Protein AF-A0A7C6S4J2-F1 (afdb_monomer_lite)

Foldseek 3Di:
DDDDVVVVVVVVVVPPDDDDDDDDDDDDDDDDQDDPDPPVVLVVVLVVLVVVLDPPPLDQDADDLFDPDDADDDDFDDLVRLLVVLCVVCVCVLVVLLVVLVVVLVVLLVVLVVVLVVLVVVLVVVLVVLVVVLVVVLVVLCVVCVVVVNNVPPVSVVSNVVSVVVSVVVNVVSVVVSVVVSVVSVVVNVVSVVVSVVSNVVSVVVSVVSSVVSSVVSVVVSVVVVVVSVVRNVVVVVVGVVVNVVSVVVSVVVSVVVVVVVVVPDDDPVVSVVVSLVVSQVVSLVVLLVSLVSDDLVVSLVCLVVPVCNVVSHDPVSSVVSNVSSVPDPD

Sequence (331 aa):
MAIDFKKLLKDLAIKITTGTNDKPIYPPTDVQKTSIGDDMALKDKLDKIDQEYSISEIQDIKLPESVDLEKLEYKALSDSEIQELAKHSLADYYNLTSRAIDQDTQSQKKDLDDYKKQLYDALTQKEQNIEQSFDQAKKDVSSQALKRGLARSSIALAMEQEIDAQKARELAQSRNAYIEQAARIDYEIADLETKKQAAMNDLDISYAAKLAIQINDLKNERAEKIKEVQKYNNELAKYQAEYNIDRQKAEQDLTLGQYEILKNKTTGIAEIEKELEQQKQQKKFEYLLDYLSGIPKKEAIKAAESNPLIRQSLDTYYYRKLLNALEARTK

Secondary structure (DSSP, 8-state):
----HHHHHHHHHTTS-------------------TT-HHHHHHHHHHHHHHT-GGG-------S----PPP---PPPHHHHHHHHHHHHHHHHHHHHHHHHHHHHHHHHHHHHHHHHHHHHHHHHHHHHHHHHHHHHHHHHHHHHHTT-TTSHHHHHHHHHHHHHHHHHHHHHHHHHHHHHHHHHHHHHHHHHHHHHHHHHHHHHHHHHHHHHHHHHHHHHHHHHHHHHHHHHHHHHHHHHHHHHHHHHHHHHHHHHHHHHHTTSS-HHHHHHHHHHHHHHHHHHHHHHHHHTS-HHHHHHHHHH-HHHHHHS-HHHHHHHHHHHHT---

Radius of gyration: 62.77 Å; chains: 1; bounding box: 119×50×173 Å

Structure (mmCIF, N/CA/C/O backbone):
data_AF-A0A7C6S4J2-F1
#
_entry.id   AF-A0A7C6S4J2-F1
#
loop_
_atom_site.group_PDB
_atom_site.id
_atom_site.type_symbol
_atom_site.label_atom_id
_atom_site.label_alt_id
_atom_site.label_comp_id
_atom_site.label_asym_id
_atom_site.label_entity_id
_atom_site.label_seq_id
_atom_site.pdbx_PDB_ins_code
_atom_site.Cartn_x
_atom_site.Cartn_y
_atom_site.Cartn_z
_atom_site.occupancy
_atom_site.B_iso_or_equiv
_atom_site.auth_seq_id
_atom_site.auth_comp_id
_atom_site.auth_asym_id
_atom_site.auth_atom_id
_atom_site.pdbx_PDB_model_num
ATOM 1 N N . MET A 1 1 ? -0.472 7.006 -32.875 1.00 36.25 1 MET A N 1
ATOM 2 C CA . MET A 1 1 ? -0.747 7.871 -34.042 1.00 36.25 1 MET A CA 1
ATOM 3 C C . MET A 1 1 ? 0.399 7.635 -35.020 1.00 36.25 1 MET A C 1
ATOM 5 O O . MET A 1 1 ? 1.491 8.120 -34.771 1.00 36.25 1 MET A O 1
ATOM 9 N N . ALA A 1 2 ? 0.225 6.740 -35.996 1.00 32.78 2 ALA A N 1
ATOM 10 C CA . ALA A 1 2 ? 1.314 6.328 -36.885 1.00 32.78 2 ALA A CA 1
ATOM 11 C C . ALA A 1 2 ? 1.444 7.332 -38.037 1.00 32.78 2 ALA A C 1
ATOM 13 O O . ALA A 1 2 ? 0.472 7.579 -38.750 1.00 32.78 2 ALA A O 1
ATOM 14 N N . ILE A 1 3 ? 2.621 7.938 -38.180 1.00 33.56 3 ILE A N 1
ATOM 15 C CA . ILE A 1 3 ? 2.935 8.860 -39.273 1.00 33.56 3 ILE A CA 1
ATOM 16 C C . ILE A 1 3 ? 3.200 8.021 -40.527 1.00 33.56 3 ILE A C 1
ATOM 18 O O . ILE A 1 3 ? 4.087 7.169 -40.539 1.00 33.56 3 ILE A O 1
ATOM 22 N N . ASP A 1 4 ? 2.410 8.244 -41.577 1.00 36.88 4 ASP A N 1
ATOM 23 C CA . ASP A 1 4 ? 2.538 7.546 -42.857 1.00 36.88 4 ASP A CA 1
ATOM 24 C C . ASP A 1 4 ? 3.672 8.164 -43.698 1.00 36.88 4 ASP A C 1
ATOM 26 O O . ASP A 1 4 ? 3.487 9.127 -44.449 1.00 36.88 4 ASP A O 1
ATOM 30 N N . PHE A 1 5 ? 4.874 7.598 -43.550 1.00 36.62 5 PHE A N 1
ATOM 31 C CA . PHE A 1 5 ? 6.108 8.018 -44.227 1.00 36.62 5 PHE A CA 1
ATOM 32 C C . PHE A 1 5 ? 6.025 7.982 -45.761 1.00 36.62 5 PHE A C 1
ATOM 34 O O . PHE A 1 5 ? 6.754 8.711 -46.438 1.00 36.62 5 PHE A O 1
ATOM 41 N N . LYS A 1 6 ? 5.099 7.202 -46.339 1.00 39.72 6 LYS A N 1
ATOM 42 C CA . LYS A 1 6 ? 4.911 7.131 -47.797 1.00 39.72 6 LYS A CA 1
ATOM 43 C C . LYS A 1 6 ? 4.339 8.428 -48.371 1.00 39.72 6 LYS A C 1
ATOM 45 O O . LYS A 1 6 ? 4.591 8.747 -49.532 1.00 39.72 6 LYS A O 1
ATOM 50 N N . LYS A 1 7 ? 3.597 9.186 -47.557 1.00 43.16 7 LYS A N 1
ATOM 51 C CA . LYS A 1 7 ? 3.034 10.487 -47.934 1.00 43.16 7 LYS A CA 1
ATOM 52 C C . LYS A 1 7 ? 4.097 11.592 -47.915 1.00 43.16 7 LYS A C 1
ATOM 54 O O . LYS A 1 7 ? 4.115 12.420 -48.818 1.00 43.16 7 LYS A O 1
ATOM 59 N N . LEU A 1 8 ? 5.039 11.534 -46.968 1.00 42.47 8 LEU A N 1
ATOM 60 C CA . LEU A 1 8 ? 6.119 12.521 -46.825 1.00 42.47 8 LEU A CA 1
ATOM 61 C C . LEU A 1 8 ? 7.118 12.482 -47.997 1.00 42.47 8 LEU A C 1
ATOM 63 O O . LEU A 1 8 ? 7.569 13.518 -48.476 1.00 42.47 8 LEU A O 1
ATOM 67 N N . LEU A 1 9 ? 7.424 11.282 -48.503 1.00 39.38 9 LEU A N 1
ATOM 68 C CA . LEU A 1 9 ? 8.356 11.092 -49.623 1.00 39.38 9 LEU A CA 1
ATOM 69 C C . LEU A 1 9 ? 7.779 11.551 -50.972 1.00 39.38 9 LEU A C 1
ATOM 71 O O . LEU A 1 9 ? 8.525 11.952 -51.864 1.00 39.38 9 LEU A O 1
ATOM 75 N N . LYS A 1 10 ? 6.449 11.539 -51.120 1.00 41.88 10 LYS A N 1
ATOM 76 C CA . LYS A 1 10 ? 5.775 11.980 -52.348 1.00 41.88 10 LYS A CA 1
ATOM 77 C C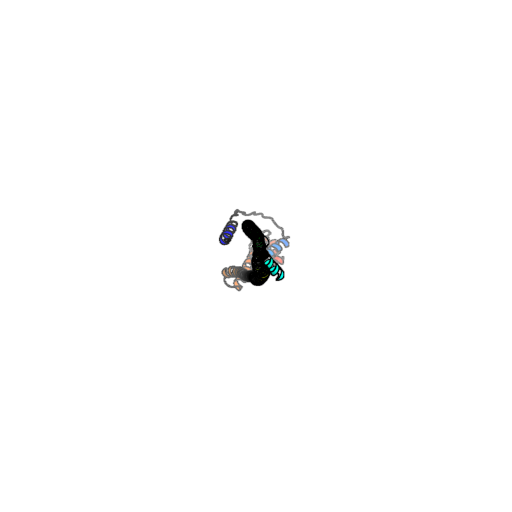 . LYS A 1 10 ? 5.754 13.507 -52.483 1.00 41.88 10 LYS A C 1
ATOM 79 O O . LYS A 1 10 ? 5.878 14.009 -53.596 1.00 41.88 10 LYS A O 1
ATOM 84 N N . ASP A 1 11 ? 5.687 14.227 -51.363 1.00 39.59 11 ASP A N 1
ATOM 85 C CA . ASP A 1 11 ? 5.697 15.697 -51.338 1.00 39.59 11 ASP A CA 1
ATOM 86 C C . ASP A 1 11 ? 7.103 16.294 -51.570 1.00 39.59 11 ASP A C 1
ATOM 88 O O . ASP A 1 11 ? 7.229 17.416 -52.062 1.00 39.59 11 ASP A O 1
ATOM 92 N N . LEU A 1 12 ? 8.170 15.533 -51.295 1.00 39.38 12 LEU A N 1
ATOM 93 C CA . LEU A 1 12 ? 9.561 15.921 -51.582 1.00 39.38 12 LEU A CA 1
ATOM 94 C C . LEU A 1 12 ? 9.946 15.733 -53.060 1.00 39.38 12 LEU A C 1
ATOM 96 O O . LEU A 1 12 ? 10.692 16.547 -53.605 1.00 39.38 12 LEU A O 1
ATOM 100 N N . ALA A 1 13 ? 9.392 14.725 -53.739 1.00 34.94 13 ALA A N 1
ATOM 101 C CA . ALA A 1 13 ? 9.692 14.443 -55.147 1.00 34.94 13 ALA A CA 1
ATOM 102 C C . ALA A 1 13 ? 9.097 15.472 -56.132 1.00 34.94 13 ALA A C 1
ATOM 104 O O . ALA A 1 13 ? 9.587 15.610 -57.250 1.00 34.94 13 ALA A O 1
ATOM 105 N N . ILE A 1 14 ? 8.071 16.230 -55.727 1.00 37.53 14 ILE A N 1
ATOM 106 C CA . ILE A 1 14 ? 7.399 17.219 -56.591 1.00 37.53 14 ILE A CA 1
ATOM 107 C C . ILE A 1 14 ? 8.187 18.546 -56.678 1.00 37.53 14 ILE A C 1
ATOM 109 O O . ILE A 1 14 ? 7.953 19.344 -57.581 1.00 37.53 14 ILE A O 1
ATOM 113 N N . LYS A 1 15 ? 9.171 18.790 -55.799 1.00 35.81 15 LYS A N 1
ATOM 114 C CA . LYS A 1 15 ? 9.885 20.081 -55.733 1.00 35.81 15 LYS A CA 1
ATOM 115 C C . LYS A 1 15 ? 11.122 20.231 -56.635 1.00 35.81 15 LYS A C 1
ATOM 117 O O . LYS A 1 15 ? 11.670 21.328 -56.666 1.00 35.81 15 LYS A O 1
ATOM 122 N N . ILE A 1 16 ? 11.567 19.202 -57.366 1.00 34.00 16 ILE A N 1
ATOM 123 C CA . ILE A 1 16 ? 12.866 19.242 -58.086 1.00 34.00 16 ILE A CA 1
ATOM 124 C C . ILE A 1 16 ? 12.734 19.397 -59.616 1.00 34.00 16 ILE A C 1
ATOM 126 O O . ILE A 1 16 ? 13.729 19.527 -60.320 1.00 34.00 16 ILE A O 1
ATOM 130 N N . THR A 1 17 ? 11.529 19.503 -60.176 1.00 37.59 17 THR A N 1
ATOM 131 C CA . THR A 1 17 ? 11.371 19.688 -61.629 1.00 37.59 17 THR A CA 1
ATOM 132 C C . THR A 1 17 ? 10.601 20.956 -61.965 1.00 37.59 17 THR A C 1
ATOM 134 O O . THR A 1 17 ? 9.380 20.917 -61.986 1.00 37.59 17 THR A O 1
ATOM 137 N N . THR A 1 18 ? 11.318 22.046 -62.262 1.00 31.53 18 THR A N 1
ATOM 138 C CA . THR A 1 18 ? 11.051 22.966 -63.392 1.00 31.53 18 THR A CA 1
ATOM 139 C C . THR A 1 18 ? 12.076 24.098 -63.391 1.00 31.53 18 THR A C 1
ATOM 141 O O . THR A 1 18 ? 12.130 24.883 -62.447 1.00 31.53 18 THR A O 1
ATOM 144 N N . GLY A 1 19 ? 12.856 24.210 -64.466 1.00 27.17 19 GLY A N 1
ATOM 145 C CA . GLY A 1 19 ? 13.808 25.304 -64.654 1.00 27.17 19 GLY A CA 1
ATOM 146 C C . GLY A 1 19 ? 14.614 25.195 -65.944 1.00 27.17 19 GLY A C 1
ATOM 147 O O . GLY A 1 19 ? 15.822 25.386 -65.932 1.00 27.17 19 GLY A O 1
ATOM 148 N N . THR A 1 20 ? 13.956 24.838 -67.047 1.00 35.12 20 THR A N 1
ATOM 149 C CA . THR A 1 20 ? 14.462 25.017 -68.413 1.00 35.12 20 THR A CA 1
ATOM 150 C C . THR A 1 20 ? 14.818 26.480 -68.663 1.00 35.12 20 THR A C 1
ATOM 152 O O . THR A 1 20 ? 13.985 27.342 -68.392 1.00 35.12 20 THR A O 1
ATOM 155 N N . ASN A 1 21 ? 15.971 26.751 -69.276 1.00 28.75 21 ASN A N 1
ATOM 156 C CA . ASN A 1 21 ? 16.079 27.832 -70.253 1.00 28.75 21 ASN A CA 1
ATOM 157 C C . ASN A 1 21 ? 17.141 27.510 -71.306 1.00 28.75 21 ASN A C 1
ATOM 159 O O . ASN A 1 21 ? 18.342 27.490 -71.050 1.00 28.75 21 ASN A O 1
ATOM 163 N N . ASP A 1 22 ? 16.608 27.247 -72.492 1.00 27.86 22 ASP A N 1
ATOM 164 C CA . ASP A 1 22 ? 17.251 27.258 -73.792 1.00 27.86 22 ASP A CA 1
ATOM 165 C C . ASP A 1 22 ? 17.851 28.630 -74.147 1.00 27.86 22 ASP A C 1
ATOM 167 O O . ASP A 1 22 ? 17.391 29.668 -73.663 1.00 27.86 22 ASP A O 1
ATOM 171 N N . LYS A 1 23 ? 18.713 28.574 -75.178 1.00 28.22 23 LYS A N 1
ATOM 172 C CA . LYS A 1 23 ? 18.921 29.533 -76.290 1.00 28.22 23 LYS A CA 1
ATOM 173 C C . LYS A 1 23 ? 20.216 30.380 -76.306 1.00 28.22 23 LYS A C 1
ATOM 175 O O . LYS A 1 23 ? 20.846 30.587 -75.279 1.00 28.22 23 LYS A O 1
ATOM 180 N N . PRO A 1 24 ? 20.687 30.774 -77.514 1.00 40.94 24 PRO A N 1
ATOM 181 C CA . PRO A 1 24 ? 21.825 30.140 -78.194 1.00 40.94 24 PRO A CA 1
ATOM 182 C C . PRO A 1 24 ? 22.940 31.150 -78.518 1.00 40.94 24 PRO A C 1
ATOM 184 O O . PRO A 1 24 ? 22.679 32.348 -78.576 1.00 40.94 24 PRO A O 1
ATOM 187 N N . ILE A 1 25 ? 24.162 30.701 -78.829 1.00 26.17 25 ILE A N 1
ATOM 188 C CA . ILE A 1 25 ? 25.198 31.612 -79.351 1.00 26.17 25 ILE A CA 1
ATOM 189 C C . ILE A 1 25 ? 25.981 30.940 -80.490 1.00 26.17 25 ILE A C 1
ATOM 191 O O . ILE A 1 25 ? 26.830 30.083 -80.268 1.00 26.17 25 ILE A O 1
ATOM 195 N N . TYR A 1 26 ? 25.661 31.349 -81.720 1.00 26.86 26 TYR A N 1
ATOM 196 C CA . TYR A 1 26 ? 26.550 31.298 -82.891 1.00 26.86 26 TYR A CA 1
ATOM 197 C C . TYR A 1 26 ? 27.470 32.546 -82.881 1.00 26.86 26 TYR A C 1
ATOM 199 O O . TYR A 1 26 ? 27.226 33.474 -82.110 1.00 26.86 26 TYR A O 1
ATOM 207 N N . PRO A 1 27 ? 28.557 32.564 -83.671 1.00 41.59 27 PRO A N 1
ATOM 208 C CA . PRO A 1 27 ? 29.913 32.855 -83.219 1.00 41.59 27 PRO A CA 1
ATOM 209 C C . PRO A 1 27 ? 30.323 34.315 -83.471 1.00 41.59 27 PRO A C 1
ATOM 211 O O . PRO A 1 27 ? 29.736 34.974 -84.329 1.00 41.59 27 PRO A O 1
ATOM 214 N N . PRO A 1 28 ? 31.419 34.801 -82.867 1.00 28.02 28 PRO A N 1
ATOM 215 C CA . PRO A 1 28 ? 32.197 35.870 -83.457 1.00 28.02 28 PRO A CA 1
ATOM 216 C C . PRO A 1 28 ? 33.407 35.273 -84.182 1.00 28.02 28 PRO A C 1
ATOM 218 O O . PRO A 1 28 ? 34.377 34.819 -83.579 1.00 28.02 28 PRO A O 1
ATOM 221 N N . THR A 1 29 ? 33.334 35.287 -85.511 1.00 38.00 29 THR A N 1
ATOM 222 C CA . THR A 1 29 ? 34.498 35.563 -86.354 1.00 38.00 29 THR A CA 1
ATOM 223 C C . THR A 1 29 ? 35.121 36.874 -85.897 1.00 38.00 29 THR A C 1
ATOM 225 O O . THR A 1 29 ? 34.475 37.906 -86.040 1.00 38.00 29 THR A O 1
ATOM 228 N N . ASP A 1 30 ? 36.365 36.838 -85.430 1.00 26.55 30 ASP A N 1
ATOM 229 C CA . ASP A 1 30 ? 37.246 37.998 -85.493 1.00 26.55 30 ASP A CA 1
ATOM 230 C C . ASP A 1 30 ? 38.663 37.552 -85.845 1.00 26.55 30 ASP A C 1
ATOM 232 O O . ASP A 1 30 ? 39.378 36.892 -85.093 1.00 26.55 30 ASP A O 1
ATOM 236 N N . VAL A 1 31 ? 39.024 37.912 -87.071 1.00 35.59 31 VAL A N 1
ATOM 237 C CA . VAL A 1 31 ? 40.351 37.808 -87.654 1.00 35.59 31 VAL A CA 1
ATOM 238 C C . VAL A 1 31 ? 41.213 38.880 -86.994 1.00 35.59 31 VAL A C 1
ATOM 240 O O . VAL A 1 31 ? 41.032 40.068 -87.259 1.00 35.59 31 VAL A O 1
ATOM 243 N N . GLN A 1 32 ? 42.179 38.476 -86.170 1.00 28.95 32 GLN A N 1
ATOM 244 C CA . GLN A 1 32 ? 43.257 39.359 -85.730 1.00 28.95 32 GLN A CA 1
ATOM 245 C C . GLN A 1 32 ? 44.604 38.792 -86.175 1.00 28.95 32 GLN A C 1
ATOM 247 O O . GLN A 1 32 ? 45.003 37.691 -85.813 1.00 28.95 32 GLN A O 1
ATOM 252 N N . LYS A 1 33 ? 45.275 39.580 -87.020 1.00 34.72 33 LYS A N 1
ATOM 253 C CA . LYS A 1 33 ? 46.646 39.382 -87.490 1.00 34.72 33 LYS A CA 1
ATOM 254 C C . LYS A 1 33 ? 47.595 39.358 -86.290 1.00 34.72 33 LYS A C 1
ATOM 256 O O . LYS A 1 33 ? 47.772 40.397 -85.659 1.00 34.72 33 LYS A O 1
ATOM 261 N N . THR A 1 34 ? 48.262 38.239 -86.039 1.00 30.98 34 THR A N 1
ATOM 262 C CA . THR A 1 34 ? 49.409 38.181 -85.126 1.00 30.98 34 THR A CA 1
ATOM 263 C C . THR A 1 34 ? 50.691 37.967 -85.920 1.00 30.98 34 THR A C 1
ATOM 265 O O . THR A 1 34 ? 50.834 37.034 -86.709 1.00 30.98 34 THR A O 1
ATOM 268 N N . SER A 1 35 ? 51.613 38.915 -85.754 1.00 36.25 35 SER A N 1
ATOM 269 C CA . SER A 1 35 ? 52.989 38.809 -86.219 1.00 36.25 35 SER A CA 1
ATOM 270 C C . SER A 1 35 ? 53.702 37.670 -85.497 1.00 36.25 35 SER A C 1
ATOM 272 O O . SER A 1 35 ? 53.409 37.391 -84.338 1.00 36.25 35 SER A O 1
ATOM 274 N N . ILE A 1 36 ? 54.685 37.074 -86.167 1.00 43.56 36 ILE A N 1
ATOM 275 C CA . ILE A 1 36 ? 55.636 36.097 -85.622 1.00 43.56 36 ILE A CA 1
ATOM 276 C C . ILE A 1 36 ? 56.233 36.664 -84.316 1.00 43.56 36 ILE A C 1
ATOM 278 O O . ILE A 1 36 ? 57.065 37.569 -84.374 1.00 43.56 36 ILE A O 1
ATOM 282 N N . GLY A 1 37 ? 55.764 36.199 -83.151 1.00 47.22 37 GLY A N 1
ATOM 283 C CA . GLY A 1 37 ? 56.190 36.738 -81.851 1.00 47.22 37 GLY A CA 1
ATOM 284 C C . GLY A 1 37 ? 55.518 36.168 -80.593 1.00 47.22 37 GLY A C 1
ATOM 285 O O . GLY A 1 37 ? 56.165 36.150 -79.552 1.00 47.22 37 GLY A O 1
ATOM 286 N N . ASP A 1 38 ? 54.290 35.640 -80.657 1.00 55.97 38 ASP A N 1
ATOM 287 C CA . ASP A 1 38 ? 53.611 35.089 -79.466 1.00 55.97 38 ASP A CA 1
ATOM 288 C C . ASP A 1 38 ? 53.790 33.566 -79.333 1.00 55.97 38 ASP A C 1
ATOM 290 O O . ASP A 1 38 ? 52.830 32.790 -79.356 1.00 55.97 38 ASP A O 1
ATOM 294 N N . ASP A 1 39 ? 55.039 33.124 -79.137 1.00 59.81 39 ASP A N 1
ATOM 295 C CA . ASP A 1 39 ? 55.359 31.717 -78.829 1.00 59.81 39 ASP A CA 1
ATOM 296 C C . ASP A 1 39 ? 54.601 31.214 -77.581 1.00 59.81 39 ASP A C 1
ATOM 298 O O . ASP A 1 39 ? 54.307 30.025 -77.473 1.00 59.81 39 ASP A O 1
ATOM 302 N N . MET A 1 40 ? 54.226 32.116 -76.664 1.00 61.19 40 MET A N 1
ATOM 303 C CA . MET A 1 40 ? 53.454 31.803 -75.455 1.00 61.19 40 MET A CA 1
ATOM 304 C C . MET A 1 40 ? 51.985 31.467 -75.764 1.00 61.19 40 MET A C 1
ATOM 306 O O . MET A 1 40 ? 51.480 30.465 -75.272 1.00 61.19 40 MET A O 1
ATOM 310 N N . ALA A 1 41 ? 51.316 32.220 -76.645 1.00 67.31 41 ALA A N 1
ATOM 311 C CA . ALA A 1 41 ? 49.933 31.926 -77.040 1.00 67.31 41 ALA A CA 1
ATOM 312 C C . ALA A 1 41 ? 49.839 30.666 -77.918 1.00 67.31 41 ALA A C 1
ATOM 314 O O . ALA A 1 41 ? 48.884 29.891 -77.816 1.00 67.31 41 ALA A O 1
ATOM 315 N N . LEU A 1 42 ? 50.853 30.442 -78.764 1.00 72.38 42 LEU A N 1
ATOM 316 C CA . LEU A 1 42 ? 51.019 29.207 -79.528 1.00 72.38 42 LEU A CA 1
ATOM 317 C C . LEU A 1 42 ? 51.202 28.004 -78.591 1.00 72.38 42 LEU A C 1
ATOM 319 O O . LEU A 1 42 ? 50.501 27.004 -78.749 1.00 72.38 42 LEU A O 1
ATOM 323 N N . LYS A 1 43 ? 52.086 28.123 -77.593 1.00 76.69 43 LYS A N 1
ATOM 324 C CA . LYS A 1 43 ? 52.315 27.098 -76.570 1.00 76.69 43 LYS A CA 1
ATOM 325 C C . LYS A 1 43 ? 51.049 26.795 -75.768 1.00 76.69 43 LYS A C 1
ATOM 327 O O . LYS A 1 43 ? 50.642 25.644 -75.734 1.00 76.69 43 LYS A O 1
ATOM 332 N N . ASP A 1 44 ? 50.374 27.808 -75.226 1.00 77.00 44 ASP A N 1
ATOM 333 C CA . ASP A 1 44 ? 49.158 27.632 -74.419 1.00 77.00 44 ASP A CA 1
ATOM 334 C C . ASP A 1 44 ? 48.037 26.923 -75.191 1.00 77.00 44 ASP A C 1
ATOM 336 O O . ASP A 1 44 ? 47.264 26.146 -74.629 1.00 77.00 44 ASP A O 1
ATOM 340 N N . LYS A 1 45 ? 47.916 27.190 -76.496 1.00 74.75 45 LYS A N 1
ATOM 341 C CA . LYS A 1 45 ? 46.934 26.520 -77.356 1.00 74.75 45 LYS A CA 1
ATOM 342 C C . LYS A 1 45 ? 47.318 25.075 -77.655 1.00 74.75 45 LYS A C 1
ATOM 344 O O . LYS A 1 45 ? 46.433 24.225 -77.652 1.00 74.75 45 LYS A O 1
ATOM 349 N N . LEU A 1 46 ? 48.600 24.788 -77.873 1.00 75.62 46 LEU A N 1
ATOM 350 C CA . LEU A 1 46 ? 49.080 23.416 -78.051 1.00 75.62 46 LEU A CA 1
ATOM 351 C C . LEU A 1 46 ? 48.963 22.601 -76.756 1.00 75.62 46 LEU A C 1
ATOM 353 O O . LEU A 1 46 ? 48.513 21.462 -76.822 1.00 75.62 46 LEU A O 1
ATOM 357 N N . ASP A 1 47 ? 49.257 23.201 -75.600 1.00 76.12 47 ASP A N 1
ATOM 358 C CA . ASP A 1 47 ? 49.131 22.570 -74.281 1.00 76.12 47 ASP A CA 1
ATOM 359 C C . ASP A 1 47 ? 47.654 22.293 -73.932 1.00 76.12 47 ASP A C 1
ATOM 361 O O . ASP A 1 47 ? 47.329 21.244 -73.379 1.00 76.12 47 ASP A O 1
ATOM 365 N N . LYS A 1 48 ? 46.722 23.178 -74.322 1.00 72.88 48 LYS A N 1
ATOM 366 C CA . LYS A 1 48 ? 45.273 22.914 -74.215 1.00 72.88 48 LYS A CA 1
ATOM 367 C C . LYS A 1 48 ? 44.822 21.751 -75.095 1.00 72.88 48 LYS A C 1
ATOM 369 O O . LYS A 1 48 ? 44.032 20.933 -74.637 1.00 72.88 48 LYS A O 1
ATOM 374 N N . ILE A 1 49 ? 45.338 21.656 -76.324 1.00 63.56 49 ILE A N 1
ATOM 375 C CA . ILE A 1 49 ? 45.083 20.503 -77.203 1.00 63.56 49 ILE A CA 1
ATOM 376 C C . ILE A 1 49 ? 45.694 19.228 -76.593 1.00 63.56 49 ILE A C 1
ATOM 378 O O . ILE A 1 49 ? 45.119 18.156 -76.723 1.00 63.56 49 ILE A O 1
ATOM 382 N N . ASP A 1 50 ? 46.825 19.313 -75.891 1.00 68.62 50 ASP A N 1
ATOM 383 C CA . ASP A 1 50 ? 47.384 18.158 -75.176 1.00 68.62 50 ASP A CA 1
ATOM 384 C C . ASP A 1 50 ? 46.524 17.723 -73.978 1.00 68.62 50 ASP A C 1
ATOM 386 O O . ASP A 1 50 ? 46.377 16.525 -73.741 1.00 68.62 50 ASP A O 1
ATOM 390 N N . GLN A 1 51 ? 45.922 18.667 -73.250 1.00 65.06 51 GLN A N 1
ATOM 391 C CA . GLN A 1 51 ? 45.036 18.376 -72.117 1.00 65.06 51 GLN A CA 1
ATOM 392 C C . GLN A 1 51 ? 43.683 17.798 -72.545 1.00 65.06 51 GLN A C 1
ATOM 394 O O . GLN A 1 51 ? 43.238 16.816 -71.960 1.00 65.06 51 GLN A O 1
ATOM 399 N N . GLU A 1 52 ? 43.055 18.369 -73.575 1.00 58.06 52 GLU A N 1
ATOM 400 C CA . GLU A 1 52 ? 41.731 17.956 -74.073 1.00 58.06 52 GLU A CA 1
ATOM 401 C C . GLU A 1 52 ? 41.711 16.500 -74.572 1.00 58.06 52 GLU A C 1
ATOM 403 O O . GLU A 1 52 ? 40.684 15.832 -74.517 1.00 58.06 52 GLU A O 1
ATOM 408 N N . TYR A 1 53 ? 42.858 15.988 -75.023 1.00 56.84 53 TYR A N 1
ATOM 409 C CA . TYR A 1 53 ? 43.001 14.626 -75.544 1.00 56.84 53 TYR A CA 1
ATOM 410 C C . TYR A 1 53 ? 43.790 13.708 -74.585 1.00 56.84 53 TYR A C 1
ATOM 412 O O . TYR A 1 53 ? 44.268 12.648 -74.994 1.00 56.84 53 TYR A O 1
ATOM 420 N N . SER A 1 54 ? 43.932 14.097 -73.309 1.00 56.75 54 SER A N 1
ATOM 421 C CA . SER A 1 54 ? 44.560 13.293 -72.251 1.00 56.75 54 SER A CA 1
ATOM 422 C C . SER A 1 54 ? 43.535 12.400 -71.534 1.00 56.75 54 SER A C 1
ATOM 424 O O . SER A 1 54 ? 42.454 12.846 -71.167 1.00 56.75 54 SER A O 1
ATOM 426 N N . ILE A 1 55 ? 43.897 11.144 -71.241 1.00 52.09 55 ILE A N 1
ATOM 427 C CA . ILE A 1 55 ? 43.060 10.125 -70.554 1.00 52.09 55 ILE A CA 1
ATOM 428 C C . ILE A 1 55 ? 42.736 10.500 -69.079 1.00 52.09 55 ILE A C 1
ATOM 430 O O . ILE A 1 55 ? 42.035 9.788 -68.366 1.00 52.09 55 ILE A O 1
ATOM 434 N N . SER A 1 56 ? 43.217 11.644 -68.595 1.00 48.62 56 SER A N 1
ATOM 435 C CA . SER A 1 56 ? 43.181 12.069 -67.191 1.00 48.62 56 SER A CA 1
ATOM 436 C C . SER A 1 56 ? 41.838 12.609 -66.658 1.00 48.62 56 SER A C 1
ATOM 438 O O . SER A 1 56 ? 41.807 13.055 -65.516 1.00 48.62 56 SER A O 1
ATOM 440 N N . GLU A 1 57 ? 40.734 12.582 -67.414 1.00 47.59 57 GLU A N 1
ATOM 441 C CA . GLU A 1 57 ? 39.422 13.119 -66.976 1.00 47.59 57 GLU A CA 1
ATOM 442 C C . GLU A 1 57 ? 38.449 12.083 -66.368 1.00 47.59 57 GLU A C 1
ATOM 444 O O . GLU A 1 57 ? 37.241 12.310 -66.315 1.00 47.59 57 GLU A O 1
ATOM 449 N N . ILE A 1 58 ? 38.937 10.952 -65.856 1.00 50.50 58 ILE A N 1
ATOM 450 C CA . ILE A 1 58 ? 38.114 10.080 -64.999 1.00 50.50 58 ILE A CA 1
ATOM 451 C C . ILE A 1 58 ? 38.127 10.673 -63.586 1.00 50.50 58 ILE A C 1
ATOM 453 O O . ILE A 1 58 ? 39.146 10.627 -62.899 1.00 50.50 58 ILE A O 1
ATOM 457 N N . GLN A 1 59 ? 37.012 11.274 -63.166 1.00 52.91 59 GLN A N 1
ATOM 458 C CA . GLN A 1 59 ? 36.851 11.806 -61.810 1.00 52.91 59 GLN A CA 1
ATOM 459 C C . GLN A 1 59 ? 36.147 10.780 -60.921 1.00 52.91 59 GLN A C 1
ATOM 461 O O . GLN A 1 59 ? 35.037 10.353 -61.237 1.00 52.91 59 GLN A O 1
ATOM 466 N N . ASP A 1 60 ? 36.756 10.449 -59.779 1.00 52.19 60 ASP A N 1
ATOM 467 C CA . ASP A 1 60 ? 36.104 9.670 -58.723 1.00 52.19 60 ASP A CA 1
ATOM 468 C C . ASP A 1 60 ? 34.839 10.404 -58.246 1.00 52.19 60 ASP A C 1
ATOM 470 O O . ASP A 1 60 ? 34.915 11.454 -57.596 1.00 52.19 60 ASP A O 1
ATOM 474 N N . ILE A 1 61 ? 33.661 9.862 -58.563 1.00 56.34 61 ILE A N 1
ATOM 475 C CA . ILE A 1 61 ? 32.390 10.395 -58.065 1.00 56.34 61 ILE A CA 1
ATOM 476 C C . ILE A 1 61 ? 32.246 9.992 -56.597 1.00 56.34 61 ILE A C 1
ATOM 478 O O . ILE A 1 61 ? 32.280 8.809 -56.273 1.00 56.34 61 ILE A O 1
ATOM 482 N N . LYS A 1 62 ? 32.047 10.977 -55.712 1.00 62.84 62 LYS A N 1
ATOM 483 C CA . LYS A 1 62 ? 31.758 10.764 -54.286 1.00 62.84 62 LYS A CA 1
ATOM 484 C C . LYS A 1 62 ? 30.318 11.156 -53.975 1.00 62.84 62 LYS A C 1
ATOM 486 O O . LYS A 1 62 ? 29.912 12.290 -54.231 1.00 62.84 62 LYS A O 1
ATOM 491 N N . LEU A 1 63 ? 29.555 10.222 -53.425 1.00 67.12 63 LEU A N 1
ATOM 492 C CA . LEU A 1 63 ? 28.184 10.423 -52.964 1.00 67.12 63 LEU A CA 1
ATOM 493 C C . LEU A 1 63 ? 28.180 10.911 -51.495 1.00 67.12 63 LEU A C 1
ATOM 495 O O . LEU A 1 63 ? 29.190 10.783 -50.800 1.00 67.12 63 LEU A O 1
ATOM 499 N N . PRO A 1 64 ? 27.068 11.485 -50.989 1.00 68.06 64 PRO A N 1
ATOM 500 C CA . PRO A 1 64 ? 27.003 12.049 -49.638 1.00 68.06 64 PRO A CA 1
ATOM 501 C C . PRO A 1 64 ? 27.372 11.038 -48.549 1.00 68.06 64 PRO A C 1
ATOM 503 O O . PRO A 1 64 ? 26.852 9.917 -48.527 1.00 68.06 64 PRO A O 1
ATOM 506 N N . GLU A 1 65 ? 28.244 11.453 -47.625 1.00 62.97 65 GLU A N 1
ATOM 507 C CA . GLU A 1 65 ? 28.876 10.541 -46.670 1.00 62.97 65 GLU A CA 1
ATOM 508 C C . GLU A 1 65 ? 27.935 9.969 -45.597 1.00 62.97 65 GLU A C 1
ATOM 510 O O . GLU A 1 65 ? 28.223 8.896 -45.065 1.00 62.97 65 GLU A O 1
ATOM 515 N N . SER A 1 66 ? 26.810 10.625 -45.292 1.00 58.22 66 SER A N 1
ATOM 516 C CA . SER A 1 66 ? 25.893 10.183 -44.237 1.00 58.22 66 SER A CA 1
ATOM 517 C C . SER A 1 66 ? 24.422 10.469 -44.532 1.00 58.22 66 SER A C 1
ATOM 519 O O . SER A 1 66 ? 24.063 11.404 -45.247 1.00 58.22 66 SER A O 1
ATOM 521 N N . VAL A 1 67 ? 23.565 9.649 -43.918 1.00 63.81 67 VAL A N 1
ATOM 522 C CA . VAL A 1 67 ? 22.158 9.968 -43.665 1.00 63.81 67 VAL A CA 1
ATOM 523 C C . VAL A 1 67 ? 22.072 10.428 -42.209 1.00 63.81 67 VAL A C 1
ATOM 525 O O . VAL A 1 67 ? 22.392 9.649 -41.307 1.00 63.81 67 VAL A O 1
ATOM 528 N N . ASP A 1 68 ? 21.675 11.680 -41.979 1.00 62.00 68 ASP A N 1
ATOM 529 C CA . ASP A 1 68 ? 21.559 12.264 -40.636 1.00 62.00 68 ASP A CA 1
ATOM 530 C C . ASP A 1 68 ? 20.351 11.673 -39.900 1.00 62.00 68 ASP A C 1
ATOM 532 O O . ASP A 1 68 ? 19.227 12.170 -39.968 1.00 62.00 68 ASP A O 1
ATOM 536 N N . LEU A 1 69 ? 20.584 10.550 -39.226 1.00 73.38 69 LEU A N 1
ATOM 537 C CA . LEU A 1 69 ? 19.604 9.862 -38.397 1.00 73.38 69 LEU A CA 1
ATOM 538 C C . LEU A 1 69 ? 20.116 9.809 -36.958 1.00 73.38 69 LEU A C 1
ATOM 540 O O . LEU A 1 69 ? 21.206 9.297 -36.689 1.00 73.38 69 LEU A O 1
ATOM 544 N N . GLU A 1 70 ? 19.318 10.339 -36.035 1.00 81.19 70 GLU A N 1
ATOM 545 C CA . GLU A 1 70 ? 19.675 10.441 -34.622 1.00 81.19 70 GLU A CA 1
ATOM 546 C C . GLU A 1 70 ? 19.388 9.144 -33.855 1.00 81.19 70 GLU A C 1
ATOM 548 O O . GLU A 1 70 ? 18.389 8.448 -34.078 1.00 81.19 70 GLU A O 1
ATOM 553 N N . LYS A 1 71 ? 20.283 8.835 -32.912 1.00 84.06 71 LYS A N 1
ATOM 554 C CA . LYS A 1 71 ? 20.109 7.740 -31.953 1.00 84.06 71 LYS A CA 1
ATOM 555 C C . LYS A 1 71 ? 19.078 8.131 -30.900 1.00 84.06 71 LYS A C 1
ATOM 557 O O . LYS A 1 71 ? 19.033 9.278 -30.467 1.00 84.06 71 LYS A O 1
ATOM 562 N N . LEU A 1 72 ? 18.300 7.157 -30.434 1.00 85.19 72 LEU A N 1
ATOM 563 C CA . LEU A 1 72 ? 17.434 7.360 -29.276 1.00 85.19 72 LEU A CA 1
ATOM 564 C C . LEU A 1 72 ? 18.267 7.322 -27.992 1.00 85.19 72 LEU A C 1
ATOM 566 O O . LEU A 1 72 ? 19.044 6.387 -27.772 1.00 85.19 72 LEU A O 1
ATOM 570 N N . GLU A 1 73 ? 18.047 8.309 -27.126 1.00 84.50 73 GLU A N 1
ATOM 571 C CA . GLU A 1 73 ? 18.577 8.348 -25.765 1.00 84.50 73 GLU A CA 1
ATOM 572 C C . GLU A 1 73 ? 17.453 8.129 -24.750 1.00 84.50 73 GLU A C 1
ATOM 574 O O . GLU A 1 73 ? 16.397 8.759 -24.808 1.00 84.50 73 GLU A O 1
ATOM 579 N N . TYR A 1 74 ? 17.686 7.237 -23.786 1.00 85.81 74 TYR A N 1
ATOM 580 C CA . TYR A 1 74 ? 16.754 6.981 -22.693 1.00 85.81 74 TYR A CA 1
ATOM 581 C C . TYR A 1 74 ? 17.470 7.050 -21.350 1.00 85.81 74 TYR A C 1
ATOM 583 O O . TYR A 1 74 ? 18.376 6.266 -21.062 1.00 85.81 74 TYR A O 1
ATOM 591 N N . LYS A 1 75 ? 17.026 7.983 -20.501 1.00 90.31 75 LYS A N 1
ATOM 592 C CA . LYS A 1 75 ? 17.491 8.108 -19.121 1.00 90.31 75 LYS A CA 1
ATOM 593 C C . LYS A 1 75 ? 16.703 7.148 -18.234 1.00 90.31 75 LYS A C 1
ATOM 595 O O . LYS A 1 75 ? 15.607 7.461 -17.774 1.00 90.31 75 LYS A O 1
ATOM 600 N N . ALA A 1 76 ? 17.268 5.966 -18.021 1.00 88.31 76 ALA A N 1
ATOM 601 C CA . ALA A 1 76 ? 16.677 4.951 -17.163 1.00 88.31 76 ALA A CA 1
ATOM 602 C C . ALA A 1 76 ? 16.589 5.434 -15.705 1.00 88.31 76 ALA A C 1
ATOM 604 O O . ALA A 1 76 ? 17.558 5.969 -15.165 1.00 88.31 76 ALA A O 1
ATOM 605 N N . LEU A 1 77 ? 15.437 5.206 -15.069 1.00 91.44 77 LEU A N 1
ATOM 606 C CA . LEU A 1 77 ? 15.256 5.460 -13.638 1.00 91.44 77 LEU A CA 1
ATOM 607 C C . LEU A 1 77 ? 16.198 4.571 -12.822 1.00 91.44 77 LEU A C 1
ATOM 609 O O . LEU A 1 77 ? 16.364 3.385 -13.126 1.00 91.44 77 LEU A O 1
ATOM 613 N N . SER A 1 78 ? 16.778 5.119 -11.762 1.00 94.69 78 SER A N 1
ATOM 614 C CA . SER A 1 78 ? 17.532 4.355 -10.769 1.00 94.69 78 SER A CA 1
ATOM 615 C C . SER A 1 78 ? 16.611 3.480 -9.912 1.00 94.69 78 SER A C 1
ATOM 617 O O . SER A 1 78 ? 15.400 3.689 -9.837 1.00 94.69 78 SER A O 1
ATOM 619 N N . ASP A 1 79 ? 17.184 2.487 -9.231 1.00 93.44 79 ASP A N 1
ATOM 620 C CA . ASP A 1 79 ? 16.421 1.614 -8.328 1.00 93.44 79 ASP A CA 1
ATOM 621 C C . ASP A 1 79 ? 15.777 2.388 -7.164 1.00 93.44 79 ASP A C 1
ATOM 623 O O . ASP A 1 79 ? 14.675 2.043 -6.747 1.00 93.44 79 ASP A O 1
ATOM 627 N N . SER A 1 80 ? 16.426 3.456 -6.690 1.00 95.19 80 SER A N 1
ATOM 628 C CA . SER A 1 80 ? 15.881 4.342 -5.653 1.00 95.19 80 SER A CA 1
ATOM 629 C C . SER A 1 80 ? 14.670 5.130 -6.162 1.00 95.19 80 SER A C 1
ATOM 631 O O . SER A 1 80 ? 13.623 5.150 -5.521 1.00 95.19 80 SER A O 1
ATOM 633 N N . GLU A 1 81 ? 14.762 5.711 -7.362 1.00 95.31 81 GLU A N 1
ATOM 634 C CA . GLU A 1 81 ? 13.645 6.448 -7.971 1.00 95.31 81 GLU A CA 1
ATOM 635 C C . GLU A 1 81 ? 12.440 5.536 -8.243 1.00 95.31 81 GLU A C 1
ATOM 637 O O . GLU A 1 81 ? 11.301 5.947 -8.035 1.00 95.31 81 GLU A O 1
ATOM 642 N N . ILE A 1 82 ? 12.676 4.280 -8.645 1.00 96.38 82 ILE A N 1
ATOM 643 C CA . ILE A 1 82 ? 11.610 3.277 -8.796 1.00 96.38 82 ILE A CA 1
ATOM 644 C C . ILE A 1 82 ? 10.934 2.979 -7.454 1.00 96.38 82 ILE A C 1
ATOM 646 O O . ILE A 1 82 ? 9.708 2.895 -7.396 1.00 96.38 82 ILE A O 1
ATOM 650 N N . GLN A 1 83 ? 11.711 2.816 -6.379 1.00 95.31 83 GLN A N 1
ATOM 651 C CA . GLN A 1 83 ? 11.155 2.567 -5.048 1.00 95.31 83 GLN A CA 1
ATOM 652 C C . GLN A 1 83 ? 10.283 3.728 -4.574 1.00 95.31 83 GLN A C 1
ATOM 654 O O . GLN A 1 83 ? 9.178 3.495 -4.086 1.00 95.31 83 GLN A O 1
ATOM 659 N N . GLU A 1 84 ? 10.747 4.965 -4.738 1.00 96.81 84 GLU A N 1
ATOM 660 C CA . GLU A 1 84 ? 9.984 6.146 -4.333 1.00 96.81 84 GLU A CA 1
ATOM 661 C C . GLU A 1 84 ? 8.718 6.328 -5.172 1.00 96.81 84 GLU A C 1
ATOM 663 O O . GLU A 1 84 ? 7.649 6.583 -4.618 1.00 96.81 84 GLU A O 1
ATOM 668 N N . LEU A 1 85 ? 8.790 6.102 -6.486 1.00 95.31 85 LEU A N 1
ATOM 669 C CA . LEU A 1 85 ? 7.616 6.165 -7.355 1.00 95.31 85 LEU A CA 1
ATOM 670 C C . LEU A 1 85 ? 6.579 5.095 -6.981 1.00 95.31 85 LEU A C 1
ATOM 672 O O . LEU A 1 85 ? 5.384 5.390 -6.911 1.00 95.31 85 LEU A O 1
ATOM 676 N N . ALA A 1 86 ? 7.027 3.876 -6.666 1.00 97.06 86 ALA A N 1
ATOM 677 C CA . ALA A 1 86 ? 6.150 2.805 -6.207 1.00 97.06 86 ALA A CA 1
ATOM 678 C C . ALA A 1 86 ? 5.484 3.145 -4.860 1.00 97.06 86 ALA A C 1
ATOM 680 O O . ALA A 1 86 ? 4.263 3.033 -4.741 1.00 97.06 86 ALA A O 1
ATOM 681 N N . LYS A 1 87 ? 6.249 3.634 -3.872 1.00 96.94 87 LYS A N 1
ATOM 682 C CA . LYS A 1 87 ? 5.699 4.092 -2.581 1.00 96.94 87 LYS A CA 1
ATOM 683 C C . LYS A 1 87 ? 4.685 5.213 -2.771 1.00 96.94 87 LYS A C 1
ATOM 685 O O . LYS A 1 87 ? 3.603 5.157 -2.196 1.00 96.94 87 LYS A O 1
ATOM 690 N N . HIS A 1 88 ? 5.012 6.205 -3.598 1.00 97.19 88 HIS A N 1
ATOM 691 C CA . HIS A 1 88 ? 4.126 7.330 -3.872 1.00 97.19 88 HIS A CA 1
ATOM 692 C C . HIS A 1 88 ? 2.801 6.861 -4.483 1.00 97.19 88 HIS A C 1
ATOM 694 O O . HIS A 1 88 ? 1.739 7.269 -4.022 1.00 97.19 88 HIS A O 1
ATOM 700 N N . SER A 1 89 ? 2.849 5.933 -5.445 1.00 95.44 89 SER A N 1
ATOM 701 C CA . SER A 1 89 ? 1.643 5.384 -6.081 1.00 95.44 89 SER A CA 1
ATOM 702 C C . SER A 1 89 ? 0.724 4.612 -5.123 1.00 95.44 89 SER A C 1
ATOM 704 O O . SER A 1 89 ? -0.480 4.532 -5.356 1.00 95.44 89 SER A O 1
ATOM 706 N N . LEU A 1 90 ? 1.273 4.061 -4.035 1.00 97.19 90 LEU A N 1
ATOM 707 C CA . LEU A 1 90 ? 0.532 3.281 -3.039 1.00 97.19 90 LEU A CA 1
ATOM 708 C C . LEU A 1 90 ? 0.233 4.061 -1.750 1.00 97.19 90 LEU A C 1
ATOM 710 O O . LEU A 1 90 ? -0.409 3.517 -0.848 1.00 97.19 90 LEU A O 1
ATOM 714 N N . ALA A 1 91 ? 0.662 5.322 -1.655 1.00 96.44 91 ALA A N 1
ATOM 715 C CA . ALA A 1 91 ? 0.493 6.139 -0.458 1.00 96.44 91 ALA A CA 1
ATOM 716 C C . ALA A 1 91 ? -0.989 6.308 -0.094 1.00 96.44 91 ALA A C 1
ATOM 718 O O . ALA A 1 91 ? -1.369 6.121 1.062 1.00 96.44 91 ALA A O 1
ATOM 719 N N . ASP A 1 92 ? -1.839 6.593 -1.082 1.00 96.88 92 ASP A N 1
ATOM 720 C CA . ASP A 1 92 ? -3.278 6.760 -0.863 1.00 96.88 92 ASP A CA 1
ATOM 721 C C . ASP A 1 92 ? -3.938 5.462 -0.404 1.00 96.88 92 ASP A C 1
ATOM 723 O O . ASP A 1 92 ? -4.728 5.476 0.537 1.00 96.88 92 ASP A O 1
ATOM 727 N N . TYR A 1 93 ? -3.571 4.329 -1.010 1.00 96.00 93 TYR A N 1
ATOM 728 C CA . TYR A 1 93 ? -4.070 3.015 -0.603 1.00 96.00 93 TYR A CA 1
ATOM 729 C C . TYR A 1 93 ? -3.785 2.745 0.880 1.00 96.00 93 TYR A C 1
ATOM 731 O O . TYR A 1 93 ? -4.699 2.390 1.629 1.00 96.00 93 TYR A O 1
ATOM 739 N N . TYR A 1 94 ? -2.539 2.953 1.312 1.00 97.38 94 TYR A N 1
ATOM 740 C CA . TYR A 1 94 ? -2.148 2.728 2.700 1.00 97.38 94 TYR A CA 1
ATOM 741 C C . TYR A 1 94 ? -2.867 3.695 3.649 1.00 97.38 94 TYR A C 1
ATOM 743 O O . TYR A 1 94 ? -3.506 3.271 4.612 1.00 97.38 94 TYR A O 1
ATOM 751 N N . ASN A 1 95 ? -2.836 4.993 3.339 1.00 97.94 95 ASN A N 1
ATOM 752 C CA . ASN A 1 95 ? -3.404 6.034 4.194 1.00 97.94 95 ASN A CA 1
ATOM 753 C C . ASN A 1 95 ? -4.927 5.915 4.340 1.00 97.94 95 ASN A C 1
ATOM 755 O O . ASN A 1 95 ? -5.450 6.082 5.442 1.00 97.94 95 ASN A O 1
ATOM 759 N N . LEU A 1 96 ? -5.651 5.640 3.251 1.00 97.94 96 LEU A N 1
ATOM 760 C CA . LEU A 1 96 ? -7.107 5.486 3.286 1.00 97.94 96 LEU A CA 1
ATOM 761 C C . LEU A 1 96 ? -7.514 4.232 4.057 1.00 97.94 96 LEU A C 1
ATOM 763 O O . LEU A 1 96 ? -8.420 4.300 4.884 1.00 97.94 96 LEU A O 1
ATOM 767 N N . THR A 1 97 ? -6.824 3.112 3.833 1.00 97.50 97 THR A N 1
ATOM 768 C CA . THR A 1 97 ? -7.148 1.849 4.511 1.00 97.50 97 THR A CA 1
ATOM 769 C C . THR A 1 97 ? -6.823 1.922 6.002 1.00 97.50 97 THR A C 1
ATOM 771 O O . THR A 1 97 ? -7.643 1.523 6.825 1.00 97.50 97 THR A O 1
ATOM 774 N N . SER A 1 98 ? -5.679 2.510 6.366 1.00 98.00 98 SER A N 1
ATOM 775 C CA . SER A 1 98 ? -5.300 2.724 7.767 1.00 98.00 98 SER A CA 1
ATOM 776 C C . SER A 1 98 ? -6.327 3.597 8.499 1.00 98.00 98 SER A C 1
ATOM 778 O O . SER A 1 98 ? -6.837 3.207 9.550 1.00 98.00 98 SER A O 1
ATOM 780 N N . ARG A 1 99 ? -6.734 4.723 7.893 1.00 98.44 99 ARG A N 1
ATOM 781 C CA . ARG A 1 99 ? -7.787 5.588 8.452 1.00 98.44 99 ARG A CA 1
ATOM 782 C C . ARG A 1 99 ? -9.126 4.874 8.590 1.00 98.44 99 ARG A C 1
ATOM 784 O O . ARG A 1 99 ? -9.807 5.093 9.584 1.00 98.44 99 ARG A O 1
ATOM 791 N N . ALA A 1 100 ? -9.508 4.048 7.617 1.00 98.19 100 ALA A N 1
ATOM 792 C CA . ALA A 1 100 ? -10.763 3.305 7.674 1.00 98.19 100 ALA A CA 1
ATOM 793 C C . ALA A 1 100 ? -10.784 2.317 8.852 1.00 98.19 100 ALA A C 1
ATOM 795 O O . ALA A 1 100 ? -11.769 2.276 9.584 1.00 98.19 100 ALA A O 1
ATOM 796 N N . ILE A 1 101 ? -9.685 1.588 9.083 1.00 98.06 101 ILE A N 1
ATOM 797 C CA . ILE A 1 101 ? -9.554 0.673 10.230 1.00 98.06 101 ILE A CA 1
ATOM 798 C C . ILE A 1 101 ? -9.633 1.447 11.554 1.00 98.06 101 ILE A C 1
ATOM 800 O O . ILE A 1 101 ? -10.327 1.022 12.481 1.00 98.06 101 ILE A O 1
ATOM 804 N N . ASP A 1 102 ? -8.958 2.596 11.648 1.00 97.62 102 ASP A N 1
ATOM 805 C CA . ASP A 1 102 ? -9.015 3.446 12.841 1.00 97.62 102 ASP A CA 1
ATOM 806 C C . ASP A 1 102 ? -10.429 3.969 13.112 1.00 97.62 102 ASP A C 1
ATOM 808 O O . ASP A 1 102 ? -10.899 3.912 14.249 1.00 97.62 102 ASP A O 1
ATOM 812 N N . GLN A 1 103 ? -11.115 4.462 12.079 1.00 98.19 103 GLN A N 1
ATOM 813 C CA . GLN A 1 103 ? -12.470 4.998 12.195 1.00 98.19 103 GLN A CA 1
ATOM 814 C C . GLN A 1 103 ? -13.487 3.921 12.579 1.00 98.19 103 GLN A C 1
ATOM 816 O O . GLN A 1 103 ? -14.304 4.163 13.465 1.00 98.19 103 GLN A O 1
ATOM 821 N N . ASP A 1 104 ? -13.418 2.739 11.962 1.00 97.56 104 ASP A N 1
ATOM 822 C CA . ASP A 1 104 ? -14.300 1.614 12.289 1.00 97.56 104 ASP A CA 1
ATOM 823 C C . ASP A 1 104 ? -14.100 1.161 13.742 1.00 97.56 104 ASP A C 1
ATOM 825 O O . ASP A 1 104 ? -15.055 1.093 14.517 1.00 97.56 104 ASP A O 1
ATOM 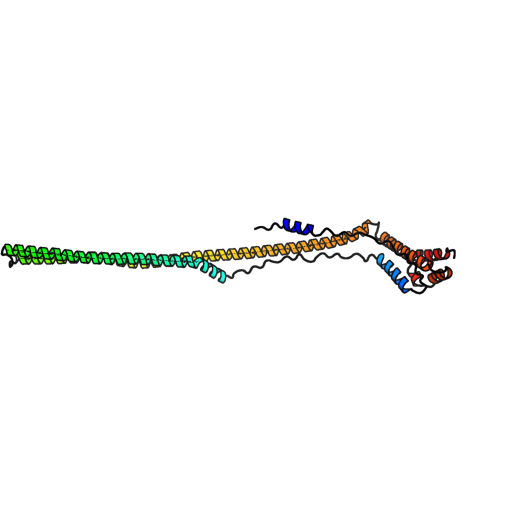829 N N . THR A 1 105 ? -12.840 0.989 14.161 1.00 97.44 105 THR A N 1
ATOM 830 C CA . THR A 1 105 ? -12.507 0.617 15.546 1.00 97.44 105 THR A CA 1
ATOM 831 C C . THR A 1 105 ? -13.013 1.663 16.544 1.00 97.44 105 THR A C 1
ATOM 833 O O . THR A 1 105 ? -13.582 1.317 17.580 1.00 97.44 105 THR A O 1
ATOM 836 N N . GLN A 1 106 ? -12.816 2.955 16.258 1.00 97.38 106 GLN A N 1
ATOM 837 C CA . GLN A 1 106 ? -13.286 4.039 17.127 1.00 97.38 106 GLN A CA 1
ATOM 838 C C . GLN A 1 106 ? -14.813 4.099 17.202 1.00 97.38 106 GLN A C 1
ATOM 840 O O . GLN A 1 106 ? -15.348 4.327 18.287 1.00 97.38 106 GLN A O 1
ATOM 845 N N . SER A 1 107 ? -15.508 3.877 16.083 1.00 97.88 107 SER A N 1
ATOM 846 C CA . SER A 1 107 ? -16.971 3.831 16.055 1.00 97.88 107 SER A CA 1
ATOM 847 C C . SER A 1 107 ? -17.495 2.696 16.930 1.00 97.88 107 SER A C 1
ATOM 849 O O . SER A 1 107 ? -18.305 2.940 17.817 1.00 97.88 107 SER A O 1
ATOM 851 N N . GLN A 1 108 ? -16.965 1.483 16.759 1.00 97.50 108 GLN A N 1
ATOM 852 C CA . GLN A 1 108 ? -17.393 0.314 17.532 1.00 97.50 108 GLN A CA 1
ATOM 853 C C . GLN A 1 108 ? -17.111 0.477 19.031 1.00 97.50 108 GLN A C 1
ATOM 855 O O . GLN A 1 108 ? -17.964 0.157 19.858 1.00 97.50 108 GLN A O 1
ATOM 860 N N . LYS A 1 109 ? -15.949 1.037 19.403 1.00 97.50 109 LYS A N 1
ATOM 861 C CA . LYS A 1 109 ? -15.650 1.362 20.808 1.00 97.50 109 LYS A CA 1
ATOM 862 C C . LYS A 1 109 ? -16.648 2.358 21.387 1.00 97.50 109 LYS A C 1
ATOM 864 O O . LYS A 1 109 ? -17.126 2.158 22.498 1.00 97.50 109 LYS A O 1
ATOM 869 N N . LYS A 1 110 ? -16.980 3.408 20.633 1.00 97.56 110 LYS A N 1
ATOM 870 C CA . LYS A 1 110 ? -17.960 4.406 21.063 1.00 97.56 110 LYS A CA 1
ATOM 871 C C . LYS A 1 110 ? -19.343 3.782 21.262 1.00 97.56 110 LYS A C 1
ATOM 873 O O . LYS A 1 110 ? -19.978 4.067 22.272 1.00 97.56 110 LYS A O 1
ATOM 878 N N . ASP A 1 111 ? -19.782 2.927 20.342 1.00 97.62 111 ASP A N 1
ATOM 879 C CA . ASP A 1 111 ? -21.079 2.251 20.441 1.00 97.62 111 ASP A CA 1
ATOM 880 C C . ASP A 1 111 ? -21.148 1.353 21.688 1.00 97.62 111 ASP A C 1
ATOM 882 O O . ASP A 1 111 ? -22.148 1.363 22.409 1.00 97.62 111 ASP A O 1
ATOM 886 N N . LEU A 1 112 ? -20.062 0.636 21.999 1.00 97.50 112 LEU A N 1
ATOM 887 C CA . LEU A 1 112 ? -19.939 -0.170 23.217 1.00 97.50 112 LEU A CA 1
ATOM 888 C C . LEU A 1 112 ? -19.924 0.686 24.495 1.00 97.50 112 LEU A C 1
ATOM 890 O O . LEU A 1 112 ? -20.616 0.354 25.460 1.00 97.50 112 LEU A O 1
ATOM 894 N N . ASP A 1 113 ? -19.193 1.803 24.505 1.00 96.06 113 ASP A N 1
ATOM 895 C CA . ASP A 1 113 ? -19.171 2.742 25.635 1.00 96.06 113 ASP A CA 1
ATOM 896 C C . ASP A 1 113 ? -20.547 3.375 25.880 1.00 96.06 113 ASP A C 1
ATOM 898 O O . ASP A 1 113 ? -20.990 3.510 27.025 1.00 96.06 113 ASP A O 1
ATOM 902 N N . ASP A 1 114 ? -21.247 3.763 24.814 1.00 97.31 114 ASP A N 1
ATOM 903 C CA . ASP A 1 114 ? -22.589 4.332 24.908 1.00 97.31 114 ASP A CA 1
ATOM 904 C C . ASP A 1 114 ? -23.604 3.273 25.368 1.00 97.31 114 ASP A C 1
ATOM 906 O O . ASP A 1 114 ? -24.442 3.563 26.227 1.00 97.31 114 ASP A O 1
ATOM 910 N N . TYR A 1 115 ? -23.476 2.023 24.913 1.00 96.69 115 TYR A N 1
ATOM 911 C CA . TYR A 1 115 ? -24.274 0.907 25.426 1.00 96.69 115 TYR A CA 1
ATOM 912 C C . TYR A 1 115 ? -24.001 0.635 26.916 1.00 96.69 115 TYR A C 1
ATOM 914 O O . TYR A 1 115 ? -24.932 0.426 27.698 1.00 96.69 115 TYR A O 1
ATOM 922 N N . LYS A 1 116 ? -22.741 0.729 27.360 1.00 96.25 116 LYS A N 1
ATOM 923 C CA . LYS A 1 116 ? -22.372 0.592 28.778 1.00 96.25 116 LYS A CA 1
ATOM 924 C C . LYS A 1 116 ? -23.014 1.676 29.650 1.00 96.25 116 LYS A C 1
ATOM 926 O O . LYS A 1 116 ? -23.500 1.373 30.741 1.00 96.25 116 LYS A O 1
ATOM 931 N N . LYS A 1 117 ? -23.069 2.926 29.170 1.00 96.81 117 LYS A N 1
ATOM 932 C CA . LYS A 1 117 ? -23.788 4.019 29.857 1.00 96.81 117 LYS A CA 1
ATOM 933 C C . LYS A 1 117 ? -25.284 3.725 29.958 1.00 96.81 117 LYS A C 1
ATOM 935 O O . LYS A 1 117 ? -25.846 3.849 31.041 1.00 96.81 117 LYS A O 1
ATOM 940 N N . GLN A 1 118 ? -25.906 3.260 28.873 1.00 96.81 118 GLN A N 1
ATOM 941 C CA . GLN A 1 118 ? -27.325 2.879 28.881 1.00 96.81 118 GLN A CA 1
ATOM 942 C C . GLN A 1 118 ? -27.616 1.763 29.895 1.00 96.81 118 GLN A C 1
ATOM 944 O O . GLN A 1 118 ? -28.628 1.819 30.594 1.00 96.81 118 GLN A O 1
ATOM 949 N N . LEU A 1 119 ? -26.723 0.775 30.028 1.00 96.00 119 LEU A N 1
ATOM 950 C CA . LEU A 1 119 ? -26.842 -0.267 31.054 1.00 96.00 119 LEU A CA 1
ATOM 951 C C . LEU A 1 119 ? -26.770 0.296 32.477 1.00 96.00 119 LEU A C 1
ATOM 953 O O . LEU A 1 119 ? -27.508 -0.159 33.353 1.00 96.00 119 LEU A O 1
ATOM 957 N N . TYR A 1 120 ? -25.906 1.283 32.716 1.00 97.00 120 TYR A N 1
ATOM 958 C CA . TYR A 1 120 ? -25.796 1.939 34.019 1.00 97.00 120 TYR A CA 1
ATOM 959 C C . TYR A 1 120 ? -27.048 2.761 34.363 1.00 97.00 120 TYR A C 1
ATOM 961 O O . TYR A 1 120 ? -27.561 2.687 35.484 1.00 97.00 120 TYR A O 1
ATOM 969 N N . ASP A 1 121 ? -27.590 3.494 33.390 1.00 97.31 121 ASP A N 1
ATOM 970 C CA . ASP A 1 121 ? -28.838 4.243 33.560 1.00 97.31 121 ASP A CA 1
ATOM 971 C C . ASP A 1 121 ? -30.015 3.294 33.832 1.00 97.31 121 ASP A C 1
ATOM 973 O O . ASP A 1 121 ? -30.815 3.529 34.743 1.00 97.31 121 ASP A O 1
ATOM 977 N N . ALA A 1 122 ? -30.084 2.171 33.109 1.00 96.31 122 ALA A N 1
ATOM 978 C CA . ALA A 1 122 ? -31.089 1.133 33.326 1.00 96.31 122 ALA A CA 1
ATOM 979 C C . ALA A 1 122 ? -30.970 0.485 34.717 1.00 96.31 122 ALA A C 1
ATOM 981 O O . ALA A 1 122 ? -31.989 0.241 35.369 1.00 96.31 122 ALA A O 1
ATOM 982 N N . LEU A 1 123 ? -29.744 0.242 35.205 1.00 97.75 123 LEU A N 1
ATOM 983 C CA . LEU A 1 123 ? -29.512 -0.207 36.581 1.00 97.75 123 LEU A CA 1
ATOM 984 C C . LEU A 1 123 ? -30.049 0.824 37.577 1.00 97.75 123 LEU A C 1
ATOM 986 O O . LEU A 1 123 ? -30.803 0.455 38.471 1.00 97.75 123 LEU A O 1
ATOM 990 N N . THR A 1 124 ? -29.711 2.101 37.399 1.00 97.94 124 THR A N 1
ATOM 991 C CA . THR A 1 124 ? -30.122 3.180 38.311 1.00 97.94 124 THR A CA 1
ATOM 992 C C . THR A 1 124 ? -31.646 3.287 38.397 1.00 97.94 124 THR A C 1
ATOM 994 O O . THR A 1 124 ? -32.204 3.341 39.493 1.00 97.94 124 THR A O 1
ATOM 997 N N . GLN A 1 125 ? -32.341 3.238 37.257 1.00 97.81 125 GLN A N 1
ATOM 998 C CA . GLN A 1 125 ? -33.808 3.222 37.221 1.00 97.81 125 GLN A CA 1
ATOM 999 C C . GLN A 1 125 ? -34.384 1.983 37.914 1.00 97.81 125 GLN A C 1
ATOM 1001 O O . GLN A 1 125 ? -35.363 2.073 38.656 1.00 97.81 125 GLN A O 1
ATOM 1006 N N . LYS A 1 126 ? -33.773 0.814 37.701 1.00 97.38 126 LYS A N 1
ATOM 1007 C CA . LYS A 1 126 ? -34.208 -0.428 38.341 1.00 97.38 126 L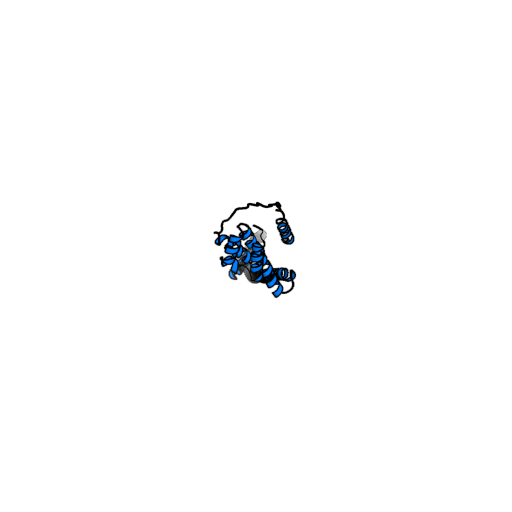YS A CA 1
ATOM 1008 C C . LYS A 1 126 ? -34.010 -0.393 39.856 1.00 97.38 126 LYS A C 1
ATOM 1010 O O . LYS A 1 126 ? -34.912 -0.814 40.574 1.00 97.38 126 LYS A O 1
ATOM 1015 N N . GLU A 1 127 ? -32.890 0.137 40.345 1.00 97.69 127 GLU A N 1
ATOM 1016 C CA . GLU A 1 127 ? -32.646 0.319 41.781 1.00 97.69 127 GLU A CA 1
ATOM 1017 C C . GLU A 1 127 ? -33.683 1.256 42.407 1.00 97.69 127 GLU A C 1
ATOM 1019 O O . GLU A 1 127 ? -34.272 0.904 43.426 1.00 97.69 127 GLU A O 1
ATOM 1024 N N . GLN A 1 128 ? -33.999 2.381 41.755 1.00 98.06 128 GLN A N 1
ATOM 1025 C CA . GLN A 1 128 ? -35.051 3.297 42.215 1.00 98.06 128 GLN A CA 1
ATOM 1026 C C . GLN A 1 128 ? -36.426 2.620 42.282 1.00 98.06 128 GLN A C 1
ATOM 1028 O O . GLN A 1 128 ? -37.154 2.790 43.261 1.00 98.06 128 GLN A O 1
ATOM 1033 N N . ASN A 1 129 ? -36.781 1.822 41.272 1.00 97.69 129 ASN A N 1
ATOM 1034 C CA . ASN A 1 129 ? -38.050 1.091 41.253 1.00 97.69 129 ASN A CA 1
ATOM 1035 C C . ASN A 1 129 ? -38.123 0.036 42.369 1.00 97.69 129 ASN A C 1
ATOM 1037 O O . ASN A 1 129 ? -39.163 -0.098 43.018 1.00 97.69 129 ASN A O 1
ATOM 1041 N N . ILE A 1 130 ? -37.023 -0.686 42.621 1.00 97.38 130 ILE A N 1
ATOM 1042 C CA . ILE A 1 130 ? -36.911 -1.622 43.749 1.00 97.38 130 ILE A CA 1
ATOM 1043 C C . ILE A 1 130 ? -37.100 -0.850 45.060 1.00 97.38 130 ILE A C 1
ATOM 1045 O O . ILE A 1 130 ? -37.949 -1.213 45.870 1.00 97.38 130 ILE A O 1
ATOM 1049 N N . GLU A 1 131 ? -36.380 0.253 45.263 1.00 96.62 131 GLU A N 1
ATOM 1050 C CA . GLU A 1 131 ? -36.508 1.059 46.480 1.00 96.62 131 GLU A CA 1
ATOM 1051 C C . GLU A 1 131 ? -37.943 1.523 46.730 1.00 96.62 131 GLU A C 1
ATOM 1053 O O . GLU A 1 131 ? -38.470 1.285 47.816 1.00 96.62 131 GLU A O 1
ATOM 1058 N N . GLN A 1 132 ? -38.603 2.092 45.720 1.00 97.44 132 GLN A N 1
ATOM 1059 C CA . GLN A 1 132 ? -39.985 2.561 45.834 1.00 97.44 132 GLN A CA 1
ATOM 1060 C C . GLN A 1 132 ? -40.971 1.426 46.144 1.00 97.44 132 GLN A C 1
ATOM 1062 O O . GLN A 1 132 ? -41.840 1.586 47.004 1.00 97.44 132 GLN A O 1
ATOM 1067 N N . SER A 1 133 ? -40.830 0.275 45.478 1.00 97.44 133 SER A N 1
ATOM 1068 C CA . SER A 1 133 ? -41.700 -0.890 45.685 1.00 97.44 133 SER A CA 1
ATOM 1069 C C . SER A 1 133 ? -41.580 -1.438 47.110 1.00 97.44 133 SER A C 1
ATOM 1071 O O . SER A 1 133 ? -42.586 -1.671 47.786 1.00 97.44 133 SER A O 1
ATOM 1073 N N . PHE A 1 134 ? -40.350 -1.590 47.607 1.00 97.25 134 PHE A N 1
ATOM 1074 C CA . PHE A 1 134 ? -40.106 -2.103 48.955 1.00 97.25 134 PHE A CA 1
ATOM 1075 C C . PHE A 1 134 ? -40.495 -1.093 50.044 1.00 97.25 134 PHE A C 1
ATOM 1077 O O . PHE A 1 134 ? -41.063 -1.485 51.064 1.00 97.25 134 PHE A O 1
ATOM 1084 N N . ASP A 1 135 ? -40.282 0.206 49.823 1.00 95.44 135 ASP A N 1
ATOM 1085 C CA . ASP A 1 135 ? -40.725 1.248 50.754 1.00 95.44 135 ASP A CA 1
ATOM 1086 C C . ASP A 1 135 ? -42.260 1.288 50.864 1.00 95.44 135 ASP A C 1
ATOM 1088 O O . ASP A 1 135 ? -42.807 1.486 51.955 1.00 95.44 135 ASP A O 1
ATOM 1092 N N . GLN A 1 136 ? -42.973 1.052 49.756 1.00 96.06 136 GLN A N 1
ATOM 1093 C CA . GLN A 1 136 ? -44.428 0.905 49.765 1.00 96.06 136 GLN A CA 1
ATOM 1094 C C . GLN A 1 136 ? -44.860 -0.366 50.510 1.00 96.06 136 GLN A C 1
ATOM 1096 O O . GLN A 1 136 ? -45.733 -0.293 51.376 1.00 96.06 136 GLN A O 1
ATOM 1101 N N . ALA A 1 137 ? -44.198 -1.502 50.267 1.00 94.81 137 ALA A N 1
ATOM 1102 C CA . ALA A 1 137 ? -44.479 -2.751 50.975 1.00 94.81 137 ALA A CA 1
ATOM 1103 C C . ALA A 1 137 ? -44.307 -2.610 52.501 1.00 94.81 137 ALA A C 1
ATOM 1105 O O . ALA A 1 137 ? -45.158 -3.079 53.263 1.00 94.81 137 ALA A O 1
ATOM 1106 N N . LYS A 1 138 ? -43.267 -1.900 52.970 1.00 94.12 138 LYS A N 1
ATOM 1107 C CA . LYS A 1 138 ? -43.088 -1.609 54.407 1.00 94.12 138 LYS A CA 1
ATOM 1108 C C . LYS A 1 138 ? -44.219 -0.750 54.964 1.00 94.12 138 LYS A C 1
ATOM 1110 O O . LYS A 1 138 ? -44.741 -1.053 56.036 1.00 94.12 138 LYS A O 1
ATOM 1115 N N . LYS A 1 139 ? -44.636 0.301 54.245 1.00 93.44 139 LYS A N 1
ATOM 1116 C CA . LYS A 1 139 ? -45.775 1.144 54.657 1.00 93.44 139 LYS A CA 1
ATOM 1117 C C . LYS A 1 139 ? -47.061 0.330 54.780 1.00 93.44 139 LYS A C 1
ATOM 1119 O O . LYS A 1 139 ? -47.804 0.513 55.746 1.00 93.44 139 LYS A O 1
ATOM 1124 N N . ASP A 1 140 ? -47.301 -0.585 53.847 1.00 93.19 140 ASP A N 1
ATOM 1125 C CA . ASP A 1 140 ? -48.492 -1.432 53.848 1.00 93.19 140 ASP A CA 1
ATOM 1126 C C . ASP A 1 140 ? -48.480 -2.424 55.018 1.00 93.19 140 ASP A C 1
ATOM 1128 O O . ASP A 1 140 ? -49.481 -2.532 55.735 1.00 93.19 140 ASP A O 1
ATOM 1132 N N . VAL A 1 141 ? -47.342 -3.080 55.283 1.00 91.75 141 VAL A N 1
ATOM 1133 C CA . VAL A 1 141 ? -47.171 -3.951 56.461 1.00 91.75 141 VAL A CA 1
ATOM 1134 C C . VAL A 1 141 ? -47.368 -3.169 57.757 1.00 91.75 141 VAL A C 1
ATOM 1136 O O . VAL A 1 141 ? -48.147 -3.596 58.612 1.00 91.75 141 VAL A O 1
ATOM 1139 N N . SER A 1 142 ? -46.748 -1.995 57.884 1.00 89.69 142 SER A N 1
ATOM 1140 C CA . SER A 1 142 ? -46.882 -1.137 59.065 1.00 89.69 142 SER A CA 1
ATOM 1141 C C . SER A 1 142 ? -48.337 -0.694 59.286 1.00 89.69 142 SER A C 1
ATOM 1143 O O . SER A 1 142 ? -48.874 -0.817 60.390 1.00 89.69 142 SER A O 1
ATOM 1145 N N . SER A 1 143 ? -49.035 -0.279 58.221 1.00 92.62 143 SER A N 1
ATOM 1146 C CA . SER A 1 143 ? -50.457 0.092 58.265 1.00 92.62 143 SER A CA 1
ATOM 1147 C C . SER A 1 143 ? -51.349 -1.077 58.697 1.00 92.62 143 SER A C 1
ATOM 1149 O O . SER A 1 143 ? -52.239 -0.912 59.538 1.00 92.62 143 SER A O 1
ATOM 1151 N N . GLN A 1 144 ? -51.108 -2.279 58.166 1.00 91.75 144 GLN A N 1
ATOM 1152 C CA . GLN A 1 144 ? -51.855 -3.479 58.551 1.00 91.75 144 GLN A CA 1
ATOM 1153 C C . GLN A 1 144 ? -51.574 -3.899 59.998 1.00 91.75 144 GLN A C 1
ATOM 1155 O O . GLN A 1 144 ? -52.508 -4.247 60.725 1.00 91.75 144 GLN A O 1
ATOM 1160 N N . ALA A 1 145 ? -50.315 -3.836 60.436 1.00 91.31 145 ALA A N 1
ATOM 1161 C CA . ALA A 1 145 ? -49.926 -4.137 61.809 1.00 91.31 145 ALA A CA 1
ATOM 1162 C C . ALA A 1 145 ? -50.569 -3.154 62.799 1.00 91.31 145 ALA A C 1
ATOM 1164 O O . ALA A 1 145 ? -51.104 -3.583 63.822 1.00 91.31 145 ALA A O 1
ATOM 1165 N N . LEU A 1 146 ? -50.604 -1.856 62.471 1.00 91.06 146 LEU A N 1
ATOM 1166 C CA . LEU A 1 146 ? -51.303 -0.828 63.249 1.00 91.06 146 LEU A CA 1
ATOM 1167 C C . LEU A 1 146 ? -52.807 -1.105 63.348 1.00 91.06 146 LEU A C 1
ATOM 1169 O O . LEU A 1 146 ? -53.337 -1.149 64.457 1.00 91.06 146 LEU A O 1
ATOM 1173 N N . LYS A 1 147 ? -53.486 -1.373 62.221 1.00 93.25 147 LYS A N 1
ATOM 1174 C CA . LYS A 1 147 ? -54.928 -1.700 62.193 1.00 93.25 147 LYS A CA 1
ATOM 1175 C C . LYS A 1 147 ? -55.286 -2.917 63.051 1.00 93.25 147 LYS A C 1
ATOM 1177 O O . LYS A 1 147 ? -56.404 -3.003 63.546 1.00 93.25 147 LYS A O 1
ATOM 1182 N N . ARG A 1 148 ? -54.349 -3.854 63.224 1.00 90.88 148 ARG A N 1
ATOM 1183 C CA . ARG A 1 148 ? -54.521 -5.077 64.027 1.00 90.88 148 ARG A CA 1
ATOM 1184 C C . ARG A 1 148 ? -54.017 -4.950 65.471 1.00 90.88 148 ARG A C 1
ATOM 1186 O O . ARG A 1 148 ? -54.095 -5.923 66.210 1.00 90.88 148 ARG A O 1
ATOM 1193 N N . GLY A 1 149 ? -53.475 -3.797 65.878 1.00 90.69 149 GLY A N 1
ATOM 1194 C CA . GLY A 1 149 ? -52.873 -3.612 67.208 1.00 90.69 149 GLY A CA 1
ATOM 1195 C C . GLY A 1 149 ? -51.548 -4.364 67.414 1.00 90.69 149 GLY A C 1
ATOM 1196 O O . GLY A 1 149 ? -51.081 -4.504 68.539 1.00 90.69 149 GLY A O 1
ATOM 1197 N N . LEU A 1 150 ? -50.924 -4.837 66.332 1.00 90.12 150 LEU A N 1
ATOM 1198 C CA . LEU A 1 150 ? -49.703 -5.651 66.327 1.00 90.12 150 LEU A CA 1
ATOM 1199 C C . LEU A 1 150 ? -48.437 -4.844 66.005 1.00 90.12 150 LEU A C 1
ATOM 1201 O O . LEU A 1 150 ? -47.378 -5.433 65.809 1.00 90.12 150 LEU A O 1
ATOM 1205 N N . ALA A 1 151 ? -48.512 -3.512 65.954 1.00 82.88 151 ALA A N 1
ATOM 1206 C CA . ALA A 1 151 ? -47.410 -2.652 65.506 1.00 82.88 151 ALA A CA 1
ATOM 1207 C C . ALA A 1 151 ? -46.100 -2.807 66.306 1.00 82.88 151 ALA A C 1
ATOM 1209 O O . ALA A 1 151 ? -45.029 -2.565 65.770 1.00 82.88 151 ALA A O 1
ATOM 1210 N N . ARG A 1 152 ? -46.170 -3.230 67.577 1.00 82.62 152 ARG A N 1
ATOM 1211 C CA . ARG A 1 152 ? -44.991 -3.517 68.423 1.00 82.62 152 ARG A CA 1
ATOM 1212 C C . ARG A 1 152 ? -44.700 -5.013 68.578 1.00 82.62 152 ARG A C 1
ATOM 1214 O O . ARG A 1 152 ? -43.876 -5.393 69.403 1.00 82.62 152 ARG A O 1
ATOM 1221 N N . SER A 1 153 ? -45.413 -5.868 67.848 1.00 89.19 153 SER A N 1
ATOM 1222 C CA . SER A 1 153 ? -45.215 -7.313 67.928 1.00 89.19 153 SER A CA 1
ATOM 1223 C C . SER A 1 153 ? -43.912 -7.719 67.240 1.00 89.19 153 SER A C 1
ATOM 1225 O O . SER A 1 153 ? -43.522 -7.143 66.224 1.00 89.19 153 SER A O 1
ATOM 1227 N N . SER A 1 154 ? -43.275 -8.768 67.757 1.00 87.50 154 SER A N 1
ATOM 1228 C CA . SER A 1 154 ? -42.133 -9.418 67.106 1.00 87.50 154 SER A CA 1
ATOM 1229 C C . SER A 1 154 ? -42.461 -9.897 65.688 1.00 87.50 154 SER A C 1
ATOM 1231 O O . SER A 1 154 ? -41.575 -9.942 64.845 1.00 87.50 154 SER A O 1
ATOM 1233 N N . ILE A 1 155 ? -43.733 -10.200 65.409 1.00 85.12 155 ILE A N 1
ATOM 1234 C CA . ILE A 1 155 ? -44.216 -10.619 64.089 1.00 85.12 155 ILE A CA 1
ATOM 1235 C C . ILE A 1 155 ? -44.120 -9.468 63.080 1.00 85.12 155 ILE A C 1
ATOM 1237 O O . ILE A 1 155 ? -43.599 -9.667 61.988 1.00 85.12 155 ILE A O 1
ATOM 1241 N N . ALA A 1 156 ? -44.582 -8.265 63.438 1.00 85.94 156 ALA A N 1
ATOM 1242 C CA . ALA A 1 156 ? -44.496 -7.097 62.558 1.00 85.94 156 ALA A CA 1
ATOM 1243 C C . ALA A 1 156 ? -43.033 -6.705 62.280 1.00 85.94 156 ALA A C 1
ATOM 1245 O O . ALA A 1 156 ? -42.674 -6.454 61.133 1.00 85.94 156 ALA A O 1
ATOM 1246 N N . LEU A 1 157 ? -42.178 -6.749 63.310 1.00 87.81 157 LEU A N 1
ATOM 1247 C CA . LEU A 1 157 ? -40.739 -6.506 63.164 1.00 87.81 157 LEU A CA 1
ATOM 1248 C C . LEU A 1 157 ? -40.061 -7.551 62.266 1.00 87.81 157 LEU A C 1
ATOM 1250 O O . LEU A 1 157 ? -39.258 -7.188 61.413 1.00 87.81 157 LEU A O 1
ATOM 1254 N N . ALA A 1 158 ? -40.404 -8.834 62.417 1.00 90.50 158 ALA A N 1
ATOM 1255 C CA . ALA A 1 158 ? -39.868 -9.899 61.571 1.00 90.50 158 ALA A CA 1
ATOM 1256 C C . ALA A 1 158 ? -40.292 -9.737 60.100 1.00 90.50 158 ALA A C 1
ATOM 1258 O O . ALA A 1 158 ? -39.485 -9.965 59.203 1.00 90.50 158 ALA A O 1
ATOM 1259 N N . MET A 1 159 ? -41.531 -9.301 59.841 1.00 90.62 159 MET A N 1
ATOM 1260 C CA . MET A 1 159 ? -42.002 -9.015 58.480 1.00 90.62 159 MET A CA 1
ATOM 1261 C C . MET A 1 159 ? -41.244 -7.843 57.845 1.00 90.62 159 MET A C 1
ATOM 1263 O O . MET A 1 159 ? -40.829 -7.948 56.695 1.00 90.62 159 MET A O 1
ATOM 1267 N N . GLU A 1 160 ? -41.020 -6.747 58.577 1.00 90.56 160 GLU A N 1
ATOM 1268 C CA . GLU A 1 160 ? -40.231 -5.615 58.068 1.00 90.56 160 GLU A CA 1
ATOM 1269 C C . GLU A 1 160 ? -38.767 -6.001 57.796 1.00 90.56 160 GLU A C 1
ATOM 1271 O O . GLU A 1 160 ? -38.213 -5.596 56.774 1.00 90.56 160 GLU A O 1
ATOM 1276 N N . GLN A 1 161 ? -38.161 -6.817 58.666 1.00 93.12 161 GLN A N 1
ATOM 1277 C CA . GLN A 1 161 ? -36.801 -7.332 58.472 1.00 93.12 161 GLN A CA 1
ATOM 1278 C C . GLN A 1 161 ? -36.685 -8.240 57.242 1.00 93.12 161 GLN A C 1
ATOM 1280 O O . GLN A 1 161 ? -35.705 -8.144 56.506 1.00 93.12 161 GLN A O 1
ATOM 1285 N N . GLU A 1 162 ? -37.675 -9.101 56.990 1.00 95.06 162 GLU A N 1
ATOM 1286 C CA . GLU A 1 162 ? -37.684 -9.949 55.792 1.00 95.06 162 GLU A CA 1
ATOM 1287 C C . GLU A 1 162 ? -37.801 -9.106 54.514 1.00 95.06 162 GLU A C 1
ATOM 1289 O O . GLU A 1 162 ? -37.089 -9.367 53.544 1.00 95.06 162 GLU A O 1
ATOM 1294 N N . ILE A 1 163 ? -38.629 -8.055 54.528 1.00 95.44 163 ILE A N 1
ATOM 1295 C CA . ILE A 1 163 ? -38.752 -7.103 53.412 1.00 95.44 163 ILE A CA 1
ATOM 1296 C C . ILE A 1 163 ? -37.408 -6.408 53.145 1.00 95.44 163 ILE A C 1
ATOM 1298 O O . ILE A 1 163 ? -36.973 -6.345 51.995 1.00 95.44 163 ILE A O 1
ATOM 1302 N N . ASP A 1 164 ? -36.702 -5.953 54.184 1.00 95.12 164 ASP A N 1
ATOM 1303 C CA . ASP A 1 164 ? -35.366 -5.356 54.030 1.00 95.12 164 ASP A CA 1
ATOM 1304 C C . ASP A 1 164 ? -34.341 -6.360 53.477 1.00 95.12 164 ASP A C 1
ATOM 1306 O O . ASP A 1 164 ? -33.544 -6.029 52.593 1.00 95.12 164 ASP A O 1
ATOM 1310 N N . ALA A 1 165 ? -34.377 -7.610 53.948 1.00 96.75 165 ALA A N 1
ATOM 1311 C CA . ALA A 1 165 ? -33.495 -8.668 53.466 1.00 96.75 165 ALA A CA 1
ATOM 1312 C C . ALA A 1 165 ? -33.774 -9.046 52.001 1.00 96.75 165 ALA A C 1
ATOM 1314 O O . ALA A 1 165 ? -32.851 -9.415 51.271 1.00 96.75 165 ALA A O 1
ATOM 1315 N N . GLN A 1 166 ? -35.031 -8.985 51.560 1.00 96.88 166 GLN A N 1
ATOM 1316 C CA . GLN A 1 166 ? -35.414 -9.201 50.163 1.00 96.88 166 GLN A CA 1
ATOM 1317 C C . GLN A 1 166 ? -34.989 -8.025 49.278 1.00 96.88 166 GLN A C 1
ATOM 1319 O O . GLN A 1 166 ? -34.350 -8.259 48.253 1.00 96.88 166 GLN A O 1
ATOM 1324 N N . LYS A 1 167 ? -35.210 -6.777 49.722 1.00 97.62 167 LYS A N 1
ATOM 1325 C CA . LYS A 1 167 ? -34.720 -5.563 49.043 1.00 97.62 167 LYS A CA 1
ATOM 1326 C C . LYS A 1 167 ? -33.216 -5.646 48.792 1.00 97.62 167 LYS A C 1
ATOM 1328 O O . LYS A 1 167 ? -32.753 -5.453 47.671 1.00 97.62 167 LYS A O 1
ATOM 1333 N N . ALA A 1 168 ? -32.450 -5.979 49.833 1.00 97.31 168 ALA A N 1
ATOM 1334 C CA . ALA A 1 168 ? -31.000 -6.114 49.737 1.00 97.31 168 ALA A CA 1
ATOM 1335 C C . ALA A 1 168 ? -30.580 -7.208 48.739 1.00 97.31 168 ALA A C 1
ATOM 1337 O O . ALA A 1 168 ? -29.647 -7.001 47.961 1.00 97.31 168 ALA A O 1
ATOM 1338 N N . ARG A 1 169 ? -31.283 -8.351 48.728 1.00 97.88 169 ARG A N 1
ATOM 1339 C CA . ARG A 1 169 ? -31.040 -9.446 47.774 1.00 97.88 169 ARG A CA 1
ATOM 1340 C C . ARG A 1 169 ? -31.321 -9.026 46.330 1.00 97.88 169 ARG A 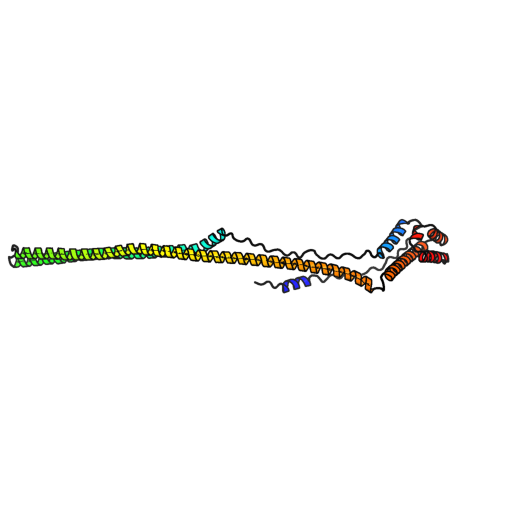C 1
ATOM 1342 O O . ARG A 1 169 ? -30.480 -9.273 45.469 1.00 97.88 169 ARG A O 1
ATOM 1349 N N . GLU A 1 170 ? -32.445 -8.365 46.064 1.00 97.75 170 GLU A N 1
ATOM 1350 C CA . GLU A 1 170 ? -32.798 -7.914 44.710 1.00 97.75 170 GLU A CA 1
ATOM 1351 C C . GLU A 1 170 ? -31.851 -6.828 44.184 1.00 97.75 170 GLU A C 1
ATOM 1353 O O . GLU A 1 170 ? -31.410 -6.899 43.033 1.00 97.75 170 GLU A O 1
ATOM 1358 N N . LEU A 1 171 ? -31.471 -5.863 45.031 1.00 97.75 171 LEU A N 1
ATOM 1359 C CA . LEU A 1 171 ? -30.468 -4.854 44.680 1.00 97.75 171 LEU A CA 1
ATOM 1360 C C . LEU A 1 171 ? -29.121 -5.507 44.352 1.00 97.75 171 LEU A C 1
ATOM 1362 O O . LEU A 1 171 ? -28.525 -5.209 43.316 1.00 97.75 171 LEU A O 1
ATOM 1366 N N . ALA A 1 172 ? -28.656 -6.438 45.193 1.00 97.81 172 ALA A N 1
ATOM 1367 C CA . ALA A 1 172 ? -27.411 -7.161 44.951 1.00 97.81 172 ALA A CA 1
ATOM 1368 C C . ALA A 1 172 ? -27.458 -7.958 43.638 1.00 97.81 172 ALA A C 1
ATOM 1370 O O . ALA A 1 172 ? -26.513 -7.905 42.853 1.00 97.81 172 ALA A O 1
ATOM 1371 N N . GLN A 1 173 ? -28.569 -8.645 43.357 1.00 97.50 173 GLN A N 1
ATOM 1372 C CA . GLN A 1 173 ? -28.749 -9.382 42.107 1.00 97.50 173 GLN A CA 1
ATOM 1373 C C . GLN A 1 173 ? -28.715 -8.452 40.886 1.00 97.50 173 GLN A C 1
ATOM 1375 O O . GLN A 1 173 ? -28.072 -8.775 39.887 1.00 97.50 173 GLN A O 1
ATOM 1380 N N . SER A 1 174 ? -29.371 -7.289 40.962 1.00 96.69 174 SER A N 1
ATOM 1381 C CA . SER A 1 174 ? -29.372 -6.306 39.874 1.00 96.69 174 SER A CA 1
ATOM 1382 C C . SER A 1 174 ? -27.973 -5.740 39.611 1.00 96.69 174 SER A C 1
ATOM 1384 O O . SER A 1 174 ? -27.549 -5.661 38.458 1.00 96.69 174 SER A O 1
ATOM 1386 N N . ARG A 1 175 ? -27.229 -5.412 40.674 1.00 97.44 175 ARG A N 1
ATOM 1387 C CA . ARG A 1 175 ? -25.841 -4.931 40.583 1.00 97.44 175 ARG A CA 1
ATOM 1388 C C . ARG A 1 175 ? -24.910 -5.978 39.992 1.00 97.44 175 ARG A C 1
ATOM 1390 O O . ARG A 1 175 ? -24.136 -5.653 39.099 1.00 97.44 175 ARG A O 1
ATOM 1397 N N . ASN A 1 176 ? -25.012 -7.228 40.438 1.00 97.75 176 ASN A N 1
ATOM 1398 C CA . ASN A 1 176 ? -24.186 -8.317 39.915 1.00 97.75 176 ASN A CA 1
ATOM 1399 C C . ASN A 1 176 ? -24.441 -8.545 38.420 1.00 97.75 176 ASN A C 1
ATOM 1401 O O . ASN A 1 176 ? -23.489 -8.659 37.654 1.00 97.75 176 ASN A O 1
ATOM 1405 N N . ALA A 1 177 ? -25.706 -8.516 37.985 1.00 95.50 177 ALA A N 1
ATOM 1406 C CA . ALA A 1 177 ? -26.045 -8.634 36.568 1.00 95.50 177 ALA A CA 1
ATOM 1407 C C . ALA A 1 177 ? -25.447 -7.493 35.724 1.00 95.50 177 ALA A C 1
ATOM 1409 O O . ALA A 1 177 ? -24.939 -7.742 34.631 1.00 95.50 177 ALA A O 1
ATOM 1410 N N . TYR A 1 178 ? -25.469 -6.254 36.230 1.00 97.25 178 TYR A N 1
ATOM 1411 C CA . TYR A 1 178 ? -24.798 -5.126 35.577 1.00 97.25 178 TYR A CA 1
ATOM 1412 C C . TYR A 1 178 ? -23.279 -5.322 35.517 1.00 97.25 178 TYR A C 1
ATOM 1414 O O . TYR A 1 178 ? -22.698 -5.150 34.452 1.00 97.25 178 TYR A O 1
ATOM 1422 N N . ILE A 1 179 ? -22.639 -5.713 36.626 1.00 97.69 179 ILE A N 1
ATOM 1423 C CA . ILE A 1 179 ? -21.185 -5.931 36.689 1.00 97.69 179 ILE A CA 1
ATOM 1424 C C . ILE A 1 179 ? -20.751 -6.983 35.663 1.00 97.69 179 ILE A C 1
ATOM 1426 O O . ILE A 1 179 ? -19.782 -6.764 34.940 1.00 97.69 179 ILE A O 1
ATOM 1430 N N . GLU A 1 180 ? -21.482 -8.095 35.554 1.00 97.31 180 GLU A N 1
ATOM 1431 C CA . GLU A 1 180 ? -21.189 -9.143 34.572 1.00 97.31 180 GLU A CA 1
ATOM 1432 C C . GLU A 1 180 ? -21.311 -8.643 33.126 1.00 97.31 180 GLU A C 1
ATOM 1434 O O . GLU A 1 180 ? -20.458 -8.952 32.293 1.00 97.31 180 GLU A O 1
ATOM 1439 N N . GLN A 1 181 ? -22.350 -7.865 32.809 1.00 96.69 181 GLN A N 1
ATOM 1440 C CA . GLN A 1 181 ? -22.535 -7.311 31.462 1.00 96.69 181 GLN A CA 1
ATOM 1441 C C . GLN A 1 181 ? -21.494 -6.235 31.138 1.00 96.69 181 GLN A C 1
ATOM 1443 O O . GLN A 1 181 ? -20.901 -6.259 30.062 1.00 96.69 181 GLN A O 1
ATOM 1448 N N . ALA A 1 182 ? -21.215 -5.338 32.084 1.00 96.69 182 ALA A N 1
ATOM 1449 C CA . ALA A 1 182 ? -20.194 -4.307 31.952 1.00 96.69 182 ALA A CA 1
ATOM 1450 C C . ALA A 1 182 ? -18.802 -4.919 31.729 1.00 96.69 182 ALA A C 1
ATOM 1452 O O . ALA A 1 182 ? -18.073 -4.459 30.856 1.00 96.69 182 ALA A O 1
ATOM 1453 N N . ALA A 1 183 ? -18.465 -5.993 32.451 1.00 97.56 183 ALA A N 1
ATOM 1454 C CA . ALA A 1 183 ? -17.199 -6.702 32.280 1.00 97.56 183 ALA A CA 1
ATOM 1455 C C . ALA A 1 183 ? -17.072 -7.371 30.899 1.00 97.56 183 ALA A C 1
ATOM 1457 O O . ALA A 1 183 ? -15.983 -7.401 30.330 1.00 97.56 183 ALA A O 1
ATOM 1458 N N . ARG A 1 184 ? -18.174 -7.891 30.336 1.00 97.31 184 ARG A N 1
ATOM 1459 C CA . ARG A 1 184 ? -18.184 -8.422 28.960 1.00 97.31 184 ARG A CA 1
ATOM 1460 C C . ARG A 1 184 ? -17.927 -7.326 27.93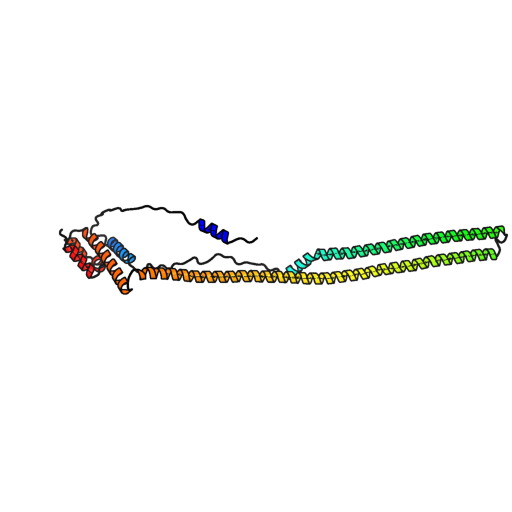2 1.00 97.31 184 ARG A C 1
ATOM 1462 O O . ARG A 1 184 ? -17.123 -7.536 27.034 1.00 97.31 184 ARG A O 1
ATOM 1469 N N . ILE A 1 185 ? -18.552 -6.161 28.100 1.00 97.56 185 ILE A N 1
ATOM 1470 C CA . ILE A 1 185 ? -18.315 -5.004 27.226 1.00 97.56 185 ILE A CA 1
ATOM 1471 C C . ILE A 1 185 ? -16.855 -4.546 27.323 1.00 97.56 185 ILE A C 1
ATOM 1473 O O . ILE A 1 185 ? -16.220 -4.311 26.301 1.00 97.56 185 ILE A O 1
ATOM 1477 N N . ASP A 1 186 ? -16.291 -4.483 28.532 1.00 96.88 186 ASP A N 1
ATOM 1478 C CA . ASP A 1 186 ? -14.878 -4.126 28.725 1.00 96.88 186 ASP A CA 1
ATOM 1479 C C . ASP A 1 186 ? -13.935 -5.114 28.026 1.00 96.88 186 ASP A C 1
ATOM 1481 O O . ASP A 1 186 ? -12.935 -4.712 27.427 1.00 96.88 186 ASP A O 1
ATOM 1485 N N . TYR A 1 187 ? -14.272 -6.406 28.052 1.00 98.00 187 TYR A N 1
ATOM 1486 C CA . TYR A 1 187 ? -13.542 -7.422 27.303 1.00 98.00 187 TYR A CA 1
ATOM 1487 C C . TYR A 1 187 ? -13.659 -7.219 25.787 1.00 98.00 187 TYR A C 1
ATOM 1489 O O . TYR A 1 187 ? -12.648 -7.281 25.091 1.00 98.00 187 TYR A O 1
ATOM 1497 N N . GLU A 1 188 ? -14.855 -6.935 25.268 1.00 97.50 188 GLU A N 1
ATOM 1498 C CA . GLU A 1 188 ? -15.059 -6.653 23.841 1.00 97.50 188 GLU A CA 1
ATOM 1499 C C . GLU A 1 188 ? -14.280 -5.410 23.388 1.00 97.50 188 GLU A C 1
ATOM 1501 O O . GLU A 1 188 ? -13.625 -5.446 22.348 1.00 97.50 188 GLU A O 1
ATOM 1506 N N . ILE A 1 189 ? -14.250 -4.341 24.191 1.00 96.31 189 ILE A N 1
ATOM 1507 C CA . ILE A 1 189 ? -13.448 -3.138 23.911 1.00 96.31 189 ILE A CA 1
ATOM 1508 C C . ILE A 1 189 ? -11.947 -3.467 23.850 1.00 96.31 189 ILE A C 1
ATOM 1510 O O . ILE A 1 189 ? -11.233 -2.938 22.991 1.00 96.31 189 ILE A O 1
ATOM 1514 N N . ALA A 1 190 ? -11.454 -4.333 24.739 1.00 96.06 190 ALA A N 1
ATOM 1515 C CA . ALA A 1 190 ? -10.062 -4.783 24.718 1.00 96.06 190 ALA A CA 1
ATOM 1516 C C . ALA A 1 190 ? -9.758 -5.675 23.498 1.00 96.06 190 ALA A C 1
ATOM 1518 O O . ALA A 1 190 ? -8.708 -5.536 22.864 1.00 96.06 190 ALA A O 1
ATOM 1519 N N . ASP A 1 191 ? -10.688 -6.557 23.130 1.00 97.50 191 ASP A N 1
ATOM 1520 C CA . ASP A 1 191 ? -10.589 -7.407 21.942 1.00 97.50 191 ASP A CA 1
ATOM 1521 C C . ASP A 1 191 ? -10.579 -6.581 20.643 1.00 97.50 191 ASP A C 1
ATOM 1523 O O . ASP A 1 191 ? -9.813 -6.885 19.727 1.00 97.50 191 ASP A O 1
ATOM 1527 N N . LEU A 1 192 ? -11.328 -5.470 20.582 1.00 97.31 192 LEU A N 1
ATOM 1528 C CA . LEU A 1 192 ? -11.284 -4.532 19.453 1.00 97.31 192 LEU A CA 1
ATOM 1529 C C . LEU A 1 192 ? -9.883 -3.959 19.209 1.00 97.31 192 LEU A C 1
ATOM 1531 O O . LEU A 1 192 ? -9.489 -3.796 18.057 1.00 97.31 192 LEU A O 1
ATOM 1535 N N . GLU A 1 193 ? -9.101 -3.689 20.258 1.00 94.38 193 GLU A N 1
ATOM 1536 C CA . GLU A 1 193 ? -7.718 -3.225 20.080 1.00 94.38 193 GLU A CA 1
ATOM 1537 C C . GLU A 1 193 ? -6.828 -4.322 19.482 1.00 94.38 193 GLU A C 1
ATOM 1539 O O . GLU A 1 193 ? -6.004 -4.064 18.604 1.00 94.38 193 GLU A O 1
ATOM 1544 N N . THR A 1 194 ? -7.043 -5.570 19.899 1.00 97.62 194 THR A N 1
ATOM 1545 C CA . THR A 1 194 ? -6.319 -6.725 19.353 1.00 97.62 194 THR A CA 1
ATOM 1546 C C . THR A 1 194 ? -6.667 -6.939 17.879 1.00 97.62 194 THR A C 1
ATOM 1548 O O . THR A 1 194 ? -5.776 -7.124 17.047 1.00 97.62 194 THR A O 1
ATOM 1551 N N . LYS A 1 195 ? -7.956 -6.843 17.528 1.00 97.50 195 LYS A N 1
ATOM 1552 C CA . LYS A 1 195 ? -8.441 -6.913 16.141 1.00 97.50 195 LYS A CA 1
ATOM 1553 C C . LYS A 1 195 ? -7.903 -5.773 15.284 1.00 97.50 195 LYS A C 1
ATOM 1555 O O . LYS A 1 195 ? -7.476 -6.024 14.160 1.00 97.50 195 LYS A O 1
ATOM 1560 N N . LYS A 1 196 ? -7.856 -4.548 15.817 1.00 98.19 196 LYS A N 1
ATOM 1561 C CA . LYS A 1 196 ? -7.231 -3.405 15.144 1.00 98.19 196 LYS A CA 1
ATOM 1562 C C . LYS A 1 196 ? -5.765 -3.689 14.829 1.00 98.19 196 LYS A C 1
ATOM 1564 O O . LYS A 1 196 ? -5.339 -3.472 13.697 1.00 98.19 196 LYS A O 1
ATOM 1569 N N . GLN A 1 197 ? -4.996 -4.186 15.799 1.00 98.12 197 GLN A N 1
ATOM 1570 C CA . GLN A 1 197 ? -3.584 -4.494 15.574 1.00 98.12 197 GLN A CA 1
ATOM 1571 C C . GLN A 1 197 ? -3.405 -5.596 14.522 1.00 98.12 197 GLN A C 1
ATOM 1573 O O . GLN A 1 197 ? -2.526 -5.485 13.669 1.00 98.12 197 GLN A O 1
ATOM 1578 N N . ALA A 1 198 ? -4.248 -6.632 14.543 1.00 98.19 198 ALA A N 1
ATOM 1579 C CA . ALA A 1 198 ? -4.242 -7.668 13.513 1.00 98.19 198 ALA A CA 1
ATOM 1580 C C . ALA A 1 198 ? -4.541 -7.084 12.119 1.00 98.19 198 ALA A C 1
ATOM 1582 O O . ALA A 1 198 ? -3.787 -7.329 11.184 1.00 98.19 198 ALA A O 1
ATOM 1583 N N . ALA A 1 199 ? -5.565 -6.233 12.000 1.00 98.31 199 ALA A N 1
ATOM 1584 C CA . ALA A 1 199 ? -5.917 -5.574 10.742 1.00 98.31 199 ALA A CA 1
ATOM 1585 C C . ALA A 1 199 ? -4.809 -4.633 10.226 1.00 98.31 199 ALA A C 1
ATOM 1587 O O . ALA A 1 199 ? -4.570 -4.572 9.021 1.00 98.31 199 ALA A O 1
ATOM 1588 N N . MET A 1 200 ? -4.107 -3.924 11.119 1.00 98.12 200 MET A N 1
ATOM 1589 C CA . MET A 1 200 ? -2.931 -3.116 10.763 1.00 98.12 200 MET A CA 1
ATOM 1590 C C . MET A 1 200 ? -1.786 -3.985 10.241 1.00 98.12 200 MET A C 1
ATOM 1592 O O . MET A 1 200 ? -1.212 -3.681 9.200 1.00 98.12 200 MET A O 1
ATOM 1596 N N . ASN A 1 201 ? -1.495 -5.102 10.912 1.00 98.31 201 ASN A N 1
ATOM 1597 C CA . ASN A 1 201 ? -0.454 -6.027 10.464 1.00 98.31 201 ASN A CA 1
ATOM 1598 C C . ASN A 1 201 ? -0.791 -6.629 9.088 1.00 98.31 201 ASN A C 1
ATOM 1600 O O . ASN A 1 201 ? 0.081 -6.742 8.227 1.00 98.31 201 ASN A O 1
ATOM 1604 N N . ASP A 1 202 ? -2.056 -6.984 8.854 1.00 98.06 202 ASP A N 1
ATOM 1605 C CA . ASP A 1 202 ? -2.514 -7.488 7.556 1.00 98.06 202 ASP A CA 1
ATOM 1606 C C . ASP A 1 202 ? -2.408 -6.415 6.461 1.00 98.06 202 ASP A C 1
ATOM 1608 O O . ASP A 1 202 ? -2.009 -6.713 5.327 1.00 98.06 202 ASP A O 1
ATOM 1612 N N . LEU A 1 203 ? -2.707 -5.152 6.793 1.00 98.25 203 LEU A N 1
ATOM 1613 C CA . LEU A 1 203 ? -2.486 -4.014 5.900 1.00 98.25 203 LEU A CA 1
ATOM 1614 C C . LEU A 1 203 ? -1.000 -3.865 5.552 1.00 98.25 203 LEU A C 1
ATOM 1616 O O . LEU A 1 203 ? -0.685 -3.715 4.371 1.00 98.25 203 LEU A O 1
ATOM 1620 N N . ASP A 1 204 ? -0.099 -3.961 6.530 1.00 98.25 204 ASP A N 1
ATOM 1621 C CA . ASP A 1 204 ? 1.350 -3.868 6.316 1.00 98.25 204 ASP A CA 1
ATOM 1622 C C . ASP A 1 204 ? 1.860 -4.977 5.389 1.00 98.25 204 ASP A C 1
ATOM 1624 O O . ASP A 1 204 ? 2.606 -4.712 4.440 1.00 98.25 204 ASP A O 1
ATOM 1628 N N . ILE A 1 205 ? 1.412 -6.217 5.606 1.00 98.00 205 ILE A N 1
ATOM 1629 C CA . ILE A 1 205 ? 1.759 -7.367 4.758 1.00 98.00 205 ILE A CA 1
ATOM 1630 C C . ILE A 1 205 ? 1.245 -7.151 3.328 1.00 98.00 205 ILE A C 1
ATOM 1632 O O . ILE A 1 205 ? 1.990 -7.318 2.357 1.00 98.00 205 ILE A O 1
ATOM 1636 N N . SER A 1 206 ? -0.020 -6.747 3.186 1.00 97.62 206 SER A N 1
ATOM 1637 C CA . SER A 1 206 ? -0.645 -6.483 1.887 1.00 97.62 206 SER A CA 1
ATOM 1638 C C . SER A 1 206 ? 0.040 -5.333 1.143 1.00 97.62 206 SER A C 1
ATOM 1640 O O . SER A 1 206 ? 0.311 -5.429 -0.058 1.00 97.62 206 SER A O 1
ATOM 1642 N N . TYR A 1 207 ? 0.377 -4.256 1.855 1.00 98.12 207 TYR A N 1
ATOM 1643 C CA . TYR A 1 207 ? 1.117 -3.123 1.316 1.00 98.12 207 TYR A CA 1
ATOM 1644 C C . TYR A 1 207 ? 2.514 -3.538 0.852 1.00 98.12 207 TYR A C 1
ATOM 1646 O O . TYR A 1 207 ? 2.892 -3.217 -0.273 1.00 98.12 207 TYR A O 1
ATOM 1654 N N . ALA A 1 208 ? 3.254 -4.305 1.657 1.00 97.88 208 ALA A N 1
ATOM 1655 C CA . ALA A 1 208 ? 4.576 -4.802 1.286 1.00 97.88 208 ALA A CA 1
ATOM 1656 C C . ALA A 1 208 ? 4.529 -5.676 0.020 1.00 97.88 208 ALA A C 1
ATOM 1658 O O . ALA A 1 208 ? 5.356 -5.507 -0.879 1.00 97.88 208 ALA A O 1
ATOM 1659 N N . ALA A 1 209 ? 3.531 -6.559 -0.093 1.00 97.69 209 ALA A N 1
ATOM 1660 C CA . ALA A 1 209 ? 3.328 -7.381 -1.284 1.00 97.69 209 ALA A CA 1
ATOM 1661 C C . ALA A 1 209 ? 3.015 -6.527 -2.526 1.00 97.69 209 ALA A C 1
ATOM 1663 O O . ALA A 1 209 ? 3.651 -6.693 -3.569 1.00 97.69 209 ALA A O 1
ATOM 1664 N N . LYS A 1 210 ? 2.084 -5.570 -2.412 1.00 97.81 210 LYS A N 1
ATOM 1665 C CA . LYS A 1 210 ? 1.745 -4.634 -3.500 1.00 97.81 210 LYS A CA 1
ATOM 1666 C C . LYS A 1 210 ? 2.941 -3.783 -3.916 1.00 97.81 210 LYS A C 1
ATOM 1668 O O . LYS A 1 210 ? 3.171 -3.603 -5.108 1.00 97.81 210 LYS A O 1
ATOM 1673 N N . LEU A 1 211 ? 3.722 -3.300 -2.952 1.00 98.06 211 LEU A N 1
ATOM 1674 C CA . LEU A 1 211 ? 4.923 -2.512 -3.204 1.00 98.06 211 LEU A CA 1
ATOM 1675 C C . LEU A 1 211 ? 5.968 -3.327 -3.971 1.00 98.06 211 LEU A C 1
ATOM 1677 O O . LEU A 1 211 ? 6.542 -2.830 -4.938 1.00 98.06 211 LEU A O 1
ATOM 1681 N N . ALA A 1 212 ? 6.188 -4.586 -3.584 1.00 97.44 212 ALA A N 1
ATOM 1682 C CA . ALA A 1 212 ? 7.114 -5.475 -4.277 1.00 97.44 212 ALA A CA 1
ATOM 1683 C C . ALA A 1 212 ? 6.689 -5.738 -5.732 1.00 97.44 212 ALA A C 1
ATOM 1685 O O . ALA A 1 212 ? 7.536 -5.690 -6.627 1.00 97.44 212 ALA A O 1
ATOM 1686 N N . ILE A 1 213 ? 5.391 -5.959 -5.971 1.00 97.88 213 ILE A N 1
ATOM 1687 C CA . ILE A 1 213 ? 4.826 -6.123 -7.320 1.00 97.88 213 ILE A CA 1
ATOM 1688 C C . ILE A 1 213 ? 5.044 -4.848 -8.141 1.00 97.88 213 ILE A C 1
ATOM 1690 O O . ILE A 1 213 ? 5.658 -4.911 -9.202 1.00 97.88 213 ILE A O 1
ATOM 1694 N N . GLN A 1 214 ? 4.661 -3.683 -7.610 1.00 97.56 214 GLN A N 1
ATOM 1695 C CA . GLN A 1 214 ? 4.797 -2.402 -8.309 1.00 97.56 214 GLN A CA 1
ATOM 1696 C C . GLN A 1 214 ? 6.258 -2.083 -8.667 1.00 97.56 214 GLN A C 1
ATOM 1698 O O . GLN A 1 214 ? 6.550 -1.601 -9.760 1.00 97.56 214 GLN A O 1
ATOM 1703 N N . ILE A 1 215 ? 7.200 -2.375 -7.763 1.00 97.25 215 ILE A N 1
ATOM 1704 C CA . ILE A 1 215 ? 8.636 -2.225 -8.034 1.00 97.25 215 ILE A CA 1
ATOM 1705 C C . ILE A 1 215 ? 9.076 -3.165 -9.161 1.00 97.25 215 ILE A C 1
ATOM 1707 O O . ILE A 1 215 ? 9.870 -2.760 -10.011 1.00 97.25 215 ILE A O 1
ATOM 1711 N N . ASN A 1 216 ? 8.603 -4.415 -9.168 1.00 97.69 216 ASN A N 1
ATOM 1712 C CA . ASN A 1 216 ? 8.949 -5.377 -10.212 1.00 97.69 216 ASN A CA 1
ATOM 1713 C C . ASN A 1 216 ? 8.427 -4.922 -11.580 1.00 97.69 216 ASN A C 1
ATOM 1715 O O . ASN A 1 216 ? 9.195 -4.895 -12.540 1.00 97.69 216 ASN A O 1
ATOM 1719 N N . ASP A 1 217 ? 7.176 -4.468 -11.640 1.00 96.94 217 ASP A N 1
ATOM 1720 C CA . ASP A 1 217 ? 6.551 -3.969 -12.864 1.00 96.94 217 ASP A CA 1
ATOM 1721 C C . ASP A 1 217 ? 7.315 -2.769 -13.437 1.00 96.94 217 ASP A C 1
ATOM 1723 O O . ASP A 1 217 ? 7.680 -2.768 -14.613 1.00 96.94 217 ASP A O 1
ATOM 1727 N N . LEU A 1 218 ? 7.677 -1.795 -12.594 1.00 97.31 218 LEU A N 1
ATOM 1728 C CA . LEU A 1 218 ? 8.486 -0.640 -13.004 1.00 97.31 218 LEU A CA 1
ATOM 1729 C C . LEU A 1 218 ? 9.897 -1.040 -13.465 1.00 97.31 218 LEU A C 1
ATOM 1731 O O . LEU A 1 218 ? 10.443 -0.456 -14.406 1.00 97.31 218 LEU A O 1
ATOM 1735 N N . LYS A 1 219 ? 10.508 -2.050 -12.831 1.00 96.25 219 LYS A N 1
ATOM 1736 C CA . LYS A 1 219 ? 11.804 -2.594 -13.265 1.00 96.25 219 LYS A CA 1
ATOM 1737 C C . LYS A 1 219 ? 11.700 -3.279 -14.627 1.00 96.25 219 LYS A C 1
ATOM 1739 O O . LYS A 1 219 ? 12.604 -3.097 -15.445 1.00 96.25 219 LYS A O 1
ATOM 1744 N N . ASN A 1 220 ? 10.620 -4.017 -14.873 1.00 96.25 220 ASN A N 1
ATOM 1745 C CA . ASN A 1 220 ? 10.357 -4.658 -16.159 1.00 96.25 220 ASN A CA 1
ATOM 1746 C C . ASN A 1 220 ? 10.109 -3.607 -17.246 1.00 96.25 220 ASN A C 1
ATOM 1748 O O . ASN A 1 220 ? 10.733 -3.676 -18.300 1.00 96.25 220 ASN A O 1
ATOM 1752 N N . GLU A 1 221 ? 9.304 -2.579 -16.969 1.00 94.44 221 GLU A N 1
ATOM 1753 C CA . GLU A 1 221 ? 9.065 -1.475 -17.906 1.00 94.44 221 GLU A CA 1
ATOM 1754 C C . GLU A 1 221 ? 10.370 -0.752 -18.275 1.00 94.44 221 GLU A C 1
ATOM 1756 O O . GLU A 1 221 ? 10.647 -0.507 -19.452 1.00 94.44 221 GLU A O 1
ATOM 1761 N N . ARG A 1 222 ? 11.225 -0.465 -17.281 1.00 95.81 222 ARG A N 1
ATOM 1762 C CA . ARG A 1 222 ? 12.562 0.100 -17.514 1.00 95.81 222 ARG A CA 1
ATOM 1763 C C . ARG A 1 222 ? 13.407 -0.810 -18.408 1.00 95.81 222 ARG A C 1
ATOM 1765 O O . ARG A 1 222 ? 14.071 -0.315 -19.317 1.00 95.81 222 ARG A O 1
ATOM 1772 N N . ALA A 1 223 ? 13.416 -2.118 -18.143 1.00 94.69 223 ALA A N 1
ATOM 1773 C CA . ALA A 1 223 ? 14.199 -3.078 -18.917 1.00 94.69 223 ALA A CA 1
ATOM 1774 C C . ALA A 1 223 ? 13.719 -3.172 -20.374 1.00 94.69 223 ALA A C 1
ATOM 1776 O O . ALA A 1 223 ? 14.549 -3.185 -21.283 1.00 94.69 223 ALA A O 1
ATOM 1777 N N . GLU A 1 224 ? 12.406 -3.179 -20.607 1.00 94.62 224 GLU A N 1
ATOM 1778 C CA . GLU A 1 224 ? 11.837 -3.195 -21.957 1.00 94.62 224 GLU A CA 1
ATOM 1779 C C . GLU A 1 224 ? 12.155 -1.906 -22.724 1.00 94.62 224 GLU A C 1
ATOM 1781 O O . GLU A 1 224 ? 12.618 -1.983 -23.861 1.00 94.62 224 GLU A O 1
ATOM 1786 N N . LYS A 1 225 ? 12.060 -0.730 -22.087 1.00 92.31 225 LYS A N 1
ATOM 1787 C CA . LYS A 1 225 ? 12.471 0.545 -22.707 1.00 92.31 225 LYS A CA 1
ATOM 1788 C C . LYS A 1 225 ? 13.953 0.565 -23.085 1.00 92.31 225 LYS A C 1
ATOM 1790 O O . LYS A 1 225 ? 14.310 1.033 -24.165 1.00 92.31 225 LYS A O 1
ATOM 1795 N N . ILE A 1 226 ? 14.827 0.024 -22.231 1.00 92.12 226 ILE A N 1
ATOM 1796 C CA . ILE A 1 226 ? 16.259 -0.109 -22.549 1.00 92.12 226 ILE A CA 1
ATOM 1797 C C . ILE A 1 226 ? 16.456 -1.007 -23.777 1.00 92.12 226 ILE A C 1
ATOM 1799 O O . ILE A 1 226 ? 17.206 -0.638 -24.682 1.00 92.12 226 ILE A O 1
ATOM 1803 N N . LYS A 1 227 ? 15.779 -2.163 -23.838 1.00 92.31 227 LYS A N 1
ATOM 1804 C CA . LYS A 1 227 ? 15.864 -3.080 -24.987 1.00 92.31 227 LYS A CA 1
ATOM 1805 C C . LYS A 1 227 ? 15.349 -2.441 -26.273 1.00 92.31 227 LYS A C 1
ATOM 1807 O O . LYS A 1 227 ? 15.968 -2.620 -27.317 1.00 92.31 227 LYS A O 1
ATOM 1812 N N . GLU A 1 228 ? 14.244 -1.703 -26.210 1.00 91.00 228 GLU A N 1
ATOM 1813 C CA . GLU A 1 228 ? 13.662 -1.007 -27.361 1.00 91.00 228 GLU A CA 1
ATOM 1814 C C . GLU A 1 228 ? 14.644 0.016 -27.944 1.00 91.00 228 GLU A C 1
ATOM 1816 O O . GLU A 1 228 ? 14.937 -0.011 -29.140 1.00 91.00 228 GLU A O 1
ATOM 1821 N N . VAL A 1 229 ? 15.243 0.841 -27.083 1.00 90.81 229 VAL A N 1
ATOM 1822 C CA . VAL A 1 229 ? 16.254 1.835 -27.474 1.00 90.81 229 VAL A CA 1
ATOM 1823 C C . VAL A 1 229 ? 17.498 1.165 -28.056 1.00 90.81 229 VAL A C 1
ATOM 1825 O O . VAL A 1 229 ? 18.015 1.599 -29.084 1.00 90.81 229 VAL A O 1
ATOM 1828 N N . GLN A 1 230 ? 17.969 0.075 -27.443 1.00 89.25 230 GLN A N 1
ATOM 1829 C CA . GLN A 1 230 ? 19.092 -0.703 -27.973 1.00 89.25 230 GLN A CA 1
ATOM 1830 C C . GLN A 1 230 ? 18.775 -1.299 -29.346 1.00 89.25 230 GLN A C 1
ATOM 1832 O O . GLN A 1 230 ? 19.609 -1.230 -30.246 1.00 89.25 230 GLN A O 1
ATOM 1837 N N . LYS A 1 231 ? 17.577 -1.867 -29.525 1.00 90.62 231 LYS A N 1
ATOM 1838 C CA . LYS A 1 231 ? 17.139 -2.439 -30.800 1.00 90.62 231 LYS A CA 1
ATOM 1839 C C . LYS A 1 231 ? 17.091 -1.369 -31.887 1.00 90.62 231 LYS A C 1
ATOM 1841 O O . LYS A 1 231 ? 17.700 -1.574 -32.932 1.00 90.62 231 LYS A O 1
ATOM 1846 N N . TYR A 1 232 ? 16.464 -0.227 -31.609 1.00 90.50 232 TYR A N 1
ATOM 1847 C CA . TYR A 1 232 ? 16.418 0.905 -32.533 1.00 90.50 232 TYR A CA 1
ATOM 1848 C C . TYR A 1 232 ? 17.827 1.375 -32.917 1.00 90.50 232 TYR A C 1
ATOM 1850 O O . TYR A 1 232 ? 18.147 1.480 -34.097 1.00 90.50 232 TYR A O 1
ATOM 1858 N N . ASN A 1 233 ? 18.709 1.583 -31.934 1.00 86.94 233 ASN A N 1
ATOM 1859 C CA . ASN A 1 233 ? 20.072 2.052 -32.194 1.00 86.94 233 ASN A CA 1
ATOM 1860 C C . ASN A 1 233 ? 20.908 1.025 -32.985 1.00 86.94 233 ASN A C 1
ATOM 1862 O O . ASN A 1 233 ? 21.735 1.414 -33.810 1.00 86.94 233 ASN A O 1
ATOM 1866 N N . ASN A 1 234 ? 20.682 -0.275 -32.775 1.00 86.62 234 ASN A N 1
ATOM 1867 C CA . ASN A 1 234 ? 21.327 -1.342 -33.544 1.00 86.62 234 ASN A CA 1
ATOM 1868 C C . ASN A 1 234 ? 20.793 -1.429 -34.982 1.00 86.62 234 ASN A C 1
ATOM 1870 O O . ASN A 1 234 ? 21.574 -1.633 -35.910 1.00 86.62 234 ASN A O 1
ATOM 1874 N N . GLU A 1 235 ? 19.480 -1.288 -35.179 1.00 85.00 235 GLU A N 1
ATOM 1875 C CA . GLU A 1 235 ? 18.859 -1.239 -36.509 1.00 85.00 235 GLU A CA 1
ATOM 1876 C C . GLU A 1 235 ? 19.340 -0.016 -37.290 1.00 85.00 235 GLU A C 1
ATOM 1878 O O . GLU A 1 235 ? 19.729 -0.143 -38.450 1.00 85.00 235 GLU A O 1
ATOM 1883 N N . LEU A 1 236 ? 19.427 1.137 -36.627 1.00 85.62 236 LEU A N 1
ATOM 1884 C CA . LEU A 1 236 ? 19.982 2.351 -37.205 1.00 85.62 236 LEU A CA 1
ATOM 1885 C C . LEU A 1 236 ? 21.445 2.165 -37.637 1.00 85.62 236 LEU A C 1
ATOM 1887 O O . LEU A 1 236 ? 21.814 2.540 -38.749 1.00 85.62 236 LEU A O 1
ATOM 1891 N N . ALA A 1 237 ? 22.273 1.538 -36.796 1.00 82.56 237 ALA A N 1
ATOM 1892 C CA . ALA A 1 237 ? 23.667 1.258 -37.133 1.00 82.56 237 ALA A CA 1
ATOM 1893 C C . ALA A 1 237 ? 23.802 0.313 -38.342 1.00 82.56 237 ALA A C 1
ATOM 1895 O O . ALA A 1 237 ? 24.665 0.528 -39.194 1.00 82.56 237 ALA A O 1
ATOM 1896 N N . LYS A 1 238 ? 22.939 -0.709 -38.449 1.00 83.44 238 LYS A N 1
ATOM 1897 C CA . LYS A 1 238 ? 22.892 -1.596 -39.625 1.00 83.44 238 LYS A CA 1
ATOM 1898 C C . LYS A 1 238 ? 22.496 -0.837 -40.885 1.00 83.44 238 LYS A C 1
ATOM 1900 O O . LYS A 1 238 ? 23.185 -0.959 -41.889 1.00 83.44 238 LYS A O 1
ATOM 1905 N N . TYR A 1 239 ? 21.449 -0.018 -40.805 1.00 80.19 239 TYR A N 1
ATOM 1906 C CA . TYR A 1 239 ? 20.995 0.802 -41.925 1.00 80.19 239 TYR A CA 1
ATOM 1907 C C . TYR A 1 239 ? 22.094 1.754 -42.418 1.00 80.19 239 TYR A C 1
ATOM 1909 O O . TYR A 1 239 ? 22.339 1.852 -43.616 1.00 80.19 239 TYR A O 1
ATOM 1917 N N . GLN A 1 240 ? 22.813 2.413 -41.503 1.00 79.19 240 GLN A N 1
ATOM 1918 C CA . GLN A 1 240 ? 23.947 3.274 -41.857 1.00 79.19 240 GLN A CA 1
ATOM 1919 C C . GLN A 1 240 ? 25.088 2.487 -42.526 1.00 79.19 240 GLN A C 1
ATOM 1921 O O . GLN A 1 240 ? 25.701 2.979 -43.472 1.00 79.19 240 GLN A O 1
ATOM 1926 N N . ALA A 1 241 ? 25.367 1.261 -42.072 1.00 81.62 241 ALA A N 1
ATOM 1927 C CA . ALA A 1 241 ? 26.374 0.400 -42.689 1.00 81.62 241 ALA A CA 1
ATOM 1928 C C . ALA A 1 241 ? 25.962 -0.071 -44.095 1.00 81.62 241 ALA A C 1
ATOM 1930 O O . ALA A 1 241 ? 26.778 -0.015 -45.013 1.00 81.62 241 ALA A O 1
ATOM 1931 N N . GLU A 1 242 ? 24.707 -0.491 -44.275 1.00 79.75 242 GLU A N 1
ATOM 1932 C CA . GLU A 1 242 ? 24.143 -0.879 -45.576 1.00 79.75 242 GLU A CA 1
ATOM 1933 C C . GLU A 1 242 ? 24.161 0.294 -46.558 1.00 79.75 242 GLU A C 1
ATOM 1935 O O . GLU A 1 242 ? 24.688 0.152 -47.659 1.00 79.75 242 GLU A O 1
ATOM 1940 N N . TYR A 1 243 ? 23.710 1.477 -46.125 1.00 77.62 243 TYR A N 1
ATOM 1941 C CA . TYR A 1 243 ? 23.782 2.698 -46.928 1.00 77.62 243 TYR A CA 1
ATOM 1942 C C . TYR A 1 243 ? 25.215 2.994 -47.380 1.00 77.62 243 TYR A C 1
ATOM 1944 O O . TYR A 1 243 ? 25.436 3.299 -48.547 1.00 77.62 243 TYR A O 1
ATOM 1952 N N . ASN A 1 244 ? 26.206 2.866 -46.492 1.00 78.00 244 ASN A N 1
ATOM 1953 C CA . ASN A 1 244 ? 27.607 3.096 -46.848 1.00 78.00 244 ASN A CA 1
ATOM 1954 C C . ASN A 1 244 ? 28.138 2.075 -47.867 1.00 78.00 244 ASN A C 1
ATOM 1956 O O . ASN A 1 244 ? 28.907 2.450 -48.749 1.00 78.00 244 ASN A O 1
ATOM 1960 N N . ILE A 1 245 ? 27.731 0.806 -47.769 1.00 78.50 245 ILE A N 1
ATOM 1961 C CA . ILE A 1 245 ? 28.097 -0.232 -48.746 1.00 78.50 245 ILE A CA 1
ATOM 1962 C C . ILE A 1 245 ? 27.461 0.069 -50.103 1.00 78.50 245 ILE A C 1
ATOM 1964 O O . ILE A 1 245 ? 28.147 0.026 -51.124 1.00 78.50 245 ILE A O 1
ATOM 1968 N N . ASP A 1 246 ? 26.167 0.382 -50.126 1.00 76.00 246 ASP A N 1
ATOM 1969 C CA . ASP A 1 246 ? 25.446 0.691 -51.361 1.00 76.00 246 ASP A CA 1
ATOM 1970 C C . ASP A 1 246 ? 25.966 1.979 -51.998 1.00 76.00 246 ASP A C 1
ATOM 1972 O O . ASP A 1 246 ? 26.106 2.049 -53.218 1.00 76.00 246 ASP A O 1
ATOM 1976 N N . ARG A 1 247 ? 26.356 2.959 -51.177 1.00 80.19 247 ARG A N 1
ATOM 1977 C CA . ARG A 1 247 ? 27.054 4.164 -51.618 1.00 80.19 247 ARG A CA 1
ATOM 1978 C C . ARG A 1 247 ? 28.370 3.816 -52.307 1.00 80.19 247 ARG A C 1
ATOM 1980 O O . ARG A 1 247 ? 28.567 4.231 -53.439 1.00 80.19 247 ARG A O 1
ATOM 1987 N N . GLN A 1 248 ? 29.238 3.031 -51.665 1.00 77.31 248 GLN A N 1
ATOM 1988 C CA . GLN A 1 248 ? 30.528 2.628 -52.243 1.00 77.31 248 GLN A CA 1
ATOM 1989 C C . GLN A 1 248 ? 30.360 1.839 -53.546 1.00 77.31 248 GLN A C 1
ATOM 1991 O O . GLN A 1 248 ? 31.104 2.059 -54.498 1.00 77.31 248 GLN A O 1
ATOM 1996 N N . LYS A 1 249 ? 29.366 0.944 -53.613 1.00 73.88 249 LYS A N 1
ATOM 1997 C CA . LYS A 1 249 ? 29.033 0.222 -54.849 1.00 73.88 249 LYS A CA 1
ATOM 1998 C C . LYS A 1 249 ? 28.551 1.169 -55.939 1.00 73.88 249 LYS A C 1
ATOM 2000 O O . LYS A 1 249 ? 29.030 1.072 -57.056 1.00 73.88 249 LYS A O 1
ATOM 2005 N N . ALA A 1 250 ? 27.651 2.098 -55.620 1.00 71.00 250 ALA A N 1
ATOM 2006 C CA . ALA A 1 250 ? 27.159 3.076 -56.582 1.00 71.00 250 ALA A CA 1
ATOM 2007 C C . ALA A 1 250 ? 28.280 4.006 -57.077 1.00 71.00 250 ALA A C 1
ATOM 2009 O O . ALA A 1 250 ? 28.344 4.289 -58.269 1.00 71.00 250 ALA A O 1
ATOM 2010 N N . GLU A 1 251 ? 29.188 4.439 -56.197 1.00 70.94 251 GLU A N 1
ATOM 2011 C CA . GLU A 1 251 ? 30.402 5.179 -56.572 1.00 70.94 251 GLU A CA 1
ATOM 2012 C C . GLU A 1 251 ? 31.271 4.346 -57.531 1.00 70.94 251 GLU A C 1
ATOM 2014 O O . GLU A 1 251 ? 31.656 4.832 -58.592 1.00 70.94 251 GLU A O 1
ATOM 2019 N N . GLN A 1 252 ? 31.513 3.067 -57.217 1.00 68.44 252 GLN A N 1
ATOM 2020 C CA . GLN A 1 252 ? 32.286 2.158 -58.067 1.00 68.44 252 GLN A CA 1
ATOM 2021 C C . GLN A 1 252 ? 31.615 1.898 -59.427 1.00 68.44 252 GLN A C 1
ATOM 2023 O O . GLN A 1 252 ? 32.295 1.936 -60.451 1.00 68.44 252 GLN A O 1
ATOM 2028 N N . ASP A 1 253 ? 30.305 1.651 -59.453 1.00 65.94 253 ASP A N 1
ATOM 2029 C CA . ASP A 1 253 ? 29.528 1.394 -60.669 1.00 65.94 253 ASP A CA 1
ATOM 2030 C C . ASP A 1 253 ? 29.464 2.635 -61.562 1.00 65.94 253 ASP A C 1
ATOM 2032 O O . ASP A 1 253 ? 29.582 2.523 -62.781 1.00 65.94 253 ASP A O 1
ATOM 2036 N N . LEU A 1 254 ? 29.327 3.832 -60.979 1.00 63.81 254 LEU A N 1
ATOM 2037 C CA . LEU A 1 254 ? 29.393 5.089 -61.724 1.00 63.81 254 LEU A CA 1
ATOM 2038 C C . LEU A 1 254 ? 30.777 5.284 -62.351 1.00 63.81 254 LEU A C 1
ATOM 2040 O O . LEU A 1 254 ? 30.866 5.618 -63.534 1.00 63.81 254 LEU A O 1
ATOM 2044 N N . THR A 1 255 ? 31.847 5.008 -61.602 1.00 63.03 255 THR A N 1
ATOM 2045 C CA . THR A 1 255 ? 33.219 5.041 -62.121 1.00 63.03 255 THR A CA 1
ATOM 2046 C C . THR A 1 255 ? 33.420 4.005 -63.235 1.00 63.03 255 THR A C 1
ATOM 2048 O O . THR A 1 255 ? 33.908 4.346 -64.310 1.00 63.03 255 THR A O 1
ATOM 2051 N N . LEU A 1 256 ? 32.988 2.751 -63.056 1.00 58.69 256 LEU A N 1
ATOM 2052 C CA . LEU A 1 256 ? 33.062 1.705 -64.089 1.00 58.69 256 LEU A CA 1
ATOM 2053 C C . LEU A 1 256 ? 32.212 2.034 -65.326 1.00 58.69 256 LEU A C 1
ATOM 2055 O O . LEU A 1 256 ? 32.654 1.804 -66.448 1.00 58.69 256 LEU A O 1
ATOM 2059 N N . GLY A 1 257 ? 31.031 2.625 -65.151 1.00 57.88 257 GLY A N 1
ATOM 2060 C CA . GLY A 1 257 ? 30.186 3.088 -66.250 1.00 57.88 257 GLY A CA 1
ATOM 2061 C C . GLY A 1 257 ? 30.860 4.177 -67.088 1.00 57.88 257 GLY A C 1
ATOM 2062 O O . GLY A 1 257 ? 30.759 4.152 -68.316 1.00 57.88 257 GLY A O 1
ATOM 2063 N N . GLN A 1 258 ? 31.625 5.081 -66.460 1.00 56.94 258 GLN A N 1
ATOM 2064 C CA . GLN A 1 258 ? 32.490 6.014 -67.194 1.00 56.94 258 GLN A CA 1
ATOM 2065 C C . GLN A 1 258 ? 33.540 5.256 -68.027 1.00 56.94 258 GLN A C 1
ATOM 2067 O O . GLN A 1 258 ? 33.701 5.554 -69.211 1.00 56.94 258 GLN A O 1
ATOM 2072 N N . TYR A 1 259 ? 34.182 4.221 -67.467 1.00 54.97 259 TYR A N 1
ATOM 2073 C CA . TYR A 1 259 ? 35.119 3.358 -68.207 1.00 54.97 259 TYR A CA 1
ATOM 2074 C C . TYR A 1 259 ? 34.458 2.606 -69.378 1.00 54.97 259 TYR A C 1
ATOM 2076 O O . TYR A 1 259 ? 35.054 2.475 -70.449 1.00 54.97 259 TYR A O 1
ATOM 2084 N N . GLU A 1 260 ? 33.234 2.103 -69.221 1.00 51.44 260 GLU A N 1
ATOM 2085 C CA . GLU A 1 260 ? 32.545 1.334 -70.266 1.00 51.44 260 GLU A CA 1
ATOM 2086 C C . GLU A 1 260 ? 32.016 2.204 -71.412 1.00 51.44 260 GLU A C 1
ATOM 2088 O O . GLU A 1 260 ? 32.066 1.783 -72.570 1.00 51.44 260 GLU A O 1
ATOM 2093 N N . ILE A 1 261 ? 31.570 3.433 -71.133 1.00 53.22 261 ILE A N 1
ATOM 2094 C CA . ILE A 1 261 ? 31.222 4.419 -72.171 1.00 53.22 261 ILE A CA 1
ATOM 2095 C C . ILE A 1 261 ? 32.458 4.778 -73.012 1.00 53.22 261 ILE A C 1
ATOM 2097 O O . ILE A 1 261 ? 32.336 4.959 -74.226 1.00 53.22 261 ILE A O 1
ATOM 2101 N N . LEU A 1 262 ? 33.645 4.832 -72.393 1.00 50.56 262 LEU A N 1
ATOM 2102 C CA . LEU A 1 262 ? 34.920 4.996 -73.100 1.00 50.56 262 LEU A CA 1
ATOM 2103 C C . LEU A 1 262 ? 35.272 3.746 -73.935 1.00 50.56 262 LEU A C 1
ATOM 2105 O O . LEU A 1 262 ? 35.688 3.873 -75.082 1.00 50.56 262 LEU A O 1
ATOM 2109 N N . LYS A 1 263 ? 35.037 2.538 -73.404 1.00 43.28 263 LYS A N 1
ATOM 2110 C CA . LYS A 1 263 ? 35.333 1.242 -74.051 1.00 43.28 263 LYS A CA 1
ATOM 2111 C C . LYS A 1 263 ? 34.402 0.881 -75.220 1.00 43.28 263 LYS A C 1
ATOM 2113 O O . LYS A 1 263 ? 34.849 0.275 -76.186 1.00 43.28 263 LYS A O 1
ATOM 2118 N N . ASN A 1 264 ? 33.113 1.217 -75.148 1.00 51.09 264 ASN A N 1
ATOM 2119 C CA . ASN A 1 264 ? 32.118 0.840 -76.165 1.00 51.09 264 ASN A CA 1
ATOM 2120 C C . ASN A 1 264 ? 32.104 1.769 -77.392 1.00 51.09 264 ASN A C 1
ATOM 2122 O O . ASN A 1 264 ? 31.358 1.511 -78.338 1.00 51.09 264 ASN A O 1
ATOM 2126 N N . LYS A 1 265 ? 32.914 2.836 -77.399 1.00 51.53 265 LYS A N 1
ATOM 2127 C CA . LYS A 1 265 ? 33.034 3.741 -78.547 1.00 51.53 265 LYS A CA 1
ATOM 2128 C C . LYS A 1 265 ? 34.051 3.297 -79.605 1.00 51.53 265 LYS A C 1
ATOM 2130 O O . LYS A 1 265 ? 33.867 3.721 -80.739 1.00 51.53 265 LYS A O 1
ATOM 2135 N N . THR A 1 266 ? 35.017 2.413 -79.320 1.00 43.84 266 THR A N 1
ATOM 2136 C CA . THR A 1 266 ? 35.960 1.885 -80.337 1.00 43.84 266 THR A CA 1
ATOM 2137 C C . THR A 1 266 ? 36.718 0.632 -79.864 1.00 43.84 266 THR A C 1
ATOM 2139 O O . THR A 1 266 ? 36.972 0.438 -78.677 1.00 43.84 266 THR A O 1
ATOM 2142 N N . THR A 1 267 ? 37.056 -0.255 -80.806 1.00 53.31 267 THR A N 1
ATOM 2143 C CA . THR A 1 267 ? 37.837 -1.493 -80.628 1.00 53.31 267 THR A CA 1
ATOM 2144 C C . THR A 1 267 ? 39.221 -1.225 -80.016 1.00 53.31 267 THR A C 1
ATOM 2146 O O . THR A 1 267 ? 39.917 -0.342 -80.476 1.00 53.31 267 THR A O 1
ATOM 2149 N N . GLY A 1 268 ? 39.623 -2.000 -78.994 1.00 52.69 268 GLY A N 1
ATOM 2150 C CA . GLY A 1 268 ? 41.012 -2.173 -78.510 1.00 52.69 268 GLY A CA 1
ATOM 2151 C C . GLY A 1 268 ? 41.757 -0.963 -77.892 1.00 52.69 268 GLY A C 1
ATOM 2152 O O . GLY A 1 268 ? 41.934 0.070 -78.518 1.00 52.69 268 GLY A O 1
ATOM 2153 N N . ILE A 1 269 ? 42.354 -1.129 -76.698 1.00 53.19 269 ILE A N 1
ATOM 2154 C CA . ILE A 1 269 ? 43.134 -0.075 -75.991 1.00 53.19 269 ILE A CA 1
ATOM 2155 C C . ILE A 1 269 ? 44.289 0.496 -76.844 1.00 53.19 269 ILE A C 1
ATOM 2157 O O . ILE A 1 269 ? 44.504 1.704 -76.865 1.00 53.19 269 ILE A O 1
ATOM 2161 N N . ALA A 1 270 ? 45.000 -0.347 -77.597 1.00 53.62 270 ALA A N 1
ATOM 2162 C CA . ALA A 1 270 ? 46.114 0.091 -78.446 1.00 53.62 270 ALA A CA 1
ATOM 2163 C C . ALA A 1 270 ? 45.662 0.877 -79.695 1.00 53.62 270 ALA A C 1
ATOM 2165 O O . ALA A 1 270 ? 46.417 1.686 -80.234 1.00 53.62 270 ALA A O 1
ATOM 2166 N N . GLU A 1 271 ? 44.439 0.637 -80.171 1.00 53.28 271 GLU A N 1
ATOM 2167 C CA . GLU A 1 271 ? 43.832 1.412 -81.256 1.00 53.28 271 GLU A CA 1
ATOM 2168 C C . GLU A 1 271 ? 43.325 2.761 -80.729 1.00 53.28 271 GLU A C 1
ATOM 2170 O O . GLU A 1 271 ? 43.506 3.763 -81.414 1.00 53.28 271 GLU A O 1
ATOM 2175 N N . ILE A 1 272 ? 42.828 2.815 -79.486 1.00 51.97 272 ILE A N 1
ATOM 2176 C CA . ILE A 1 272 ? 42.417 4.050 -78.794 1.00 51.97 272 ILE A CA 1
ATOM 2177 C C . ILE A 1 272 ? 43.593 5.011 -78.595 1.00 51.97 272 ILE A C 1
ATOM 2179 O O . ILE A 1 272 ? 43.492 6.179 -78.963 1.00 51.97 272 ILE A O 1
ATOM 2183 N N . GLU A 1 273 ? 44.721 4.540 -78.056 1.00 56.41 273 GLU A N 1
ATOM 2184 C CA . GLU A 1 273 ? 45.915 5.385 -77.900 1.00 56.41 273 GLU A CA 1
ATOM 2185 C C . GLU A 1 273 ? 46.390 5.915 -79.256 1.00 56.41 273 GLU A C 1
ATOM 2187 O O . GLU A 1 273 ? 46.736 7.086 -79.392 1.00 56.41 273 GLU A O 1
ATOM 2192 N N . LYS A 1 274 ? 46.341 5.069 -80.289 1.00 61.34 274 LYS A N 1
ATOM 2193 C CA . LYS A 1 274 ? 46.738 5.442 -81.644 1.00 61.34 274 LYS A CA 1
ATOM 2194 C C . LYS A 1 274 ? 45.769 6.441 -82.282 1.00 61.34 274 LYS A C 1
ATOM 2196 O O . LYS A 1 274 ? 46.229 7.340 -82.977 1.00 61.34 274 LYS A O 1
ATOM 2201 N N . GLU A 1 275 ? 44.462 6.299 -82.077 1.00 61.50 275 GLU A N 1
ATOM 2202 C CA . GLU A 1 275 ? 43.446 7.192 -82.640 1.00 61.50 275 GLU A CA 1
ATOM 2203 C C . GLU A 1 275 ? 43.412 8.544 -81.919 1.00 61.50 275 GLU A C 1
ATOM 2205 O O . GLU A 1 275 ? 43.406 9.577 -82.585 1.00 61.50 275 GLU A O 1
ATOM 2210 N N . LEU A 1 276 ? 43.481 8.563 -80.583 1.00 61.03 276 LEU A N 1
ATOM 2211 C CA . LEU A 1 276 ? 43.613 9.804 -79.811 1.00 61.03 276 LEU A CA 1
ATOM 2212 C C . LEU A 1 276 ? 44.905 10.537 -80.170 1.00 61.03 276 LEU A C 1
ATOM 2214 O O . LEU A 1 276 ? 44.876 11.743 -80.410 1.00 61.03 276 LEU A O 1
ATOM 2218 N N . GLU A 1 277 ? 46.023 9.816 -80.302 1.00 68.25 277 GLU A N 1
ATOM 2219 C CA . GLU A 1 277 ? 47.272 10.411 -80.770 1.00 68.25 277 GLU A CA 1
ATOM 2220 C C . GLU A 1 277 ? 47.115 10.949 -82.200 1.00 68.25 277 GLU A C 1
ATOM 2222 O O . GLU A 1 277 ? 47.500 12.081 -82.469 1.00 68.25 277 GLU A O 1
ATOM 2227 N N . GLN A 1 278 ? 46.475 10.215 -83.116 1.00 71.25 278 GLN A N 1
ATOM 2228 C CA . GLN A 1 278 ? 46.223 10.699 -84.479 1.00 71.25 278 GLN A CA 1
ATOM 2229 C C . GLN A 1 278 ? 45.346 11.955 -84.517 1.00 71.25 278 GLN A C 1
ATOM 2231 O O . GLN A 1 278 ? 45.670 12.885 -85.256 1.00 71.25 278 GLN A O 1
ATOM 2236 N N . GLN A 1 279 ? 44.262 12.004 -83.740 1.00 66.38 279 GLN A N 1
ATOM 2237 C CA . GLN A 1 279 ? 43.369 13.163 -83.671 1.00 66.38 279 GLN A CA 1
ATOM 2238 C C . GLN A 1 279 ? 44.079 14.369 -83.052 1.00 66.38 279 GLN A C 1
ATOM 2240 O O . GLN A 1 279 ? 44.012 15.467 -83.610 1.00 66.38 279 GLN A O 1
ATOM 2245 N N . LYS A 1 280 ? 44.845 14.156 -81.975 1.00 72.25 280 LYS A N 1
ATOM 2246 C CA . LYS A 1 280 ? 45.687 15.179 -81.343 1.00 72.25 280 LYS A CA 1
ATOM 2247 C C . LYS A 1 280 ? 46.701 15.748 -82.334 1.00 72.25 280 LYS A C 1
ATOM 2249 O O . LYS A 1 280 ? 46.789 16.962 -82.510 1.00 72.25 280 LYS A O 1
ATOM 2254 N N . GLN A 1 281 ? 47.421 14.882 -83.047 1.00 78.19 281 GLN A N 1
ATOM 2255 C CA . GLN A 1 281 ? 48.411 15.283 -84.048 1.00 78.19 281 GLN A CA 1
ATOM 2256 C C . GLN A 1 281 ? 47.768 16.001 -85.248 1.00 78.19 281 GLN A C 1
ATOM 2258 O O . GLN A 1 281 ? 48.289 17.016 -85.712 1.00 78.19 281 GLN A O 1
ATOM 2263 N N . GLN A 1 282 ? 46.601 15.546 -85.713 1.00 75.19 282 GLN A N 1
ATOM 2264 C CA . GLN A 1 282 ? 45.841 16.200 -86.782 1.00 75.19 282 GLN A CA 1
ATOM 2265 C C . GLN A 1 282 ? 45.325 17.583 -86.347 1.00 75.19 282 GLN A C 1
ATOM 2267 O O . GLN A 1 282 ? 45.411 18.527 -87.131 1.00 75.19 282 GLN A O 1
ATOM 2272 N N . LYS A 1 283 ? 44.860 17.745 -85.101 1.00 70.31 283 LYS A N 1
ATOM 2273 C CA . LYS A 1 283 ? 44.414 19.040 -84.558 1.00 70.31 283 LYS A CA 1
ATOM 2274 C C . LYS A 1 283 ? 45.557 20.026 -84.366 1.00 70.31 283 LYS A C 1
ATOM 2276 O O . LYS A 1 283 ? 45.431 21.185 -84.763 1.00 70.31 283 LYS A O 1
ATOM 2281 N N . LYS A 1 284 ? 46.699 19.567 -83.845 1.00 74.50 284 LYS A N 1
ATOM 2282 C CA . LYS A 1 284 ? 47.927 20.374 -83.800 1.00 74.50 284 LYS A CA 1
ATOM 2283 C C . LYS A 1 284 ? 48.370 20.779 -85.205 1.00 74.50 284 LYS A C 1
ATOM 2285 O O . LYS A 1 284 ? 48.735 21.931 -85.414 1.00 74.50 284 LYS A O 1
ATOM 2290 N N . PHE A 1 285 ? 48.289 19.867 -86.177 1.00 83.50 285 PHE A N 1
ATOM 2291 C CA . PHE A 1 285 ? 48.626 20.151 -87.573 1.00 83.50 285 PHE A CA 1
ATOM 2292 C C . PHE A 1 285 ? 47.704 21.219 -88.171 1.00 83.50 285 PHE A C 1
ATOM 2294 O O . PHE A 1 285 ? 48.204 22.163 -88.775 1.00 83.50 285 PHE A O 1
ATOM 2301 N N . GLU A 1 286 ? 46.385 21.098 -87.992 1.00 76.38 286 GLU A N 1
ATOM 2302 C CA . GLU A 1 286 ? 45.399 22.080 -88.470 1.00 76.38 286 GLU A CA 1
ATOM 2303 C C . GLU A 1 286 ? 45.671 23.464 -87.883 1.00 76.38 286 GLU A C 1
ATOM 2305 O O . GLU A 1 286 ? 45.744 24.443 -88.624 1.00 76.38 286 GLU A O 1
ATOM 2310 N N . TYR A 1 287 ? 45.891 23.528 -86.568 1.00 75.75 287 TYR A N 1
ATOM 2311 C CA . TYR A 1 287 ? 46.174 24.778 -85.873 1.00 75.75 287 TYR A CA 1
ATOM 2312 C C . TYR A 1 287 ? 47.490 25.415 -86.334 1.00 75.75 287 TYR A C 1
ATOM 2314 O O . TYR A 1 287 ? 47.534 26.608 -86.621 1.00 75.75 287 TYR A O 1
ATOM 2322 N N . LEU A 1 288 ? 48.559 24.625 -86.466 1.00 78.44 288 LEU A N 1
ATOM 2323 C CA . LEU A 1 288 ? 49.853 25.114 -86.946 1.00 78.44 288 LEU A CA 1
ATOM 2324 C C . LEU A 1 288 ? 49.803 25.544 -88.411 1.00 78.44 288 LEU A C 1
ATOM 2326 O O . LEU A 1 288 ? 50.419 26.543 -88.777 1.00 78.44 288 LEU A O 1
ATOM 2330 N N . LEU A 1 289 ? 49.065 24.820 -89.255 1.00 78.88 289 LEU A N 1
ATOM 2331 C CA . LEU A 1 289 ? 48.873 25.196 -90.649 1.00 78.88 289 LEU A CA 1
ATOM 2332 C C . LEU A 1 289 ? 48.116 26.519 -90.757 1.00 78.88 289 LEU A C 1
ATOM 2334 O O . LEU A 1 289 ? 48.506 27.351 -91.573 1.00 78.88 289 LEU A O 1
ATOM 2338 N N . ASP A 1 290 ? 47.067 26.721 -89.962 1.00 75.81 290 ASP A N 1
ATOM 2339 C CA . ASP A 1 290 ? 46.303 27.972 -89.910 1.00 75.81 290 ASP A CA 1
ATOM 2340 C C . ASP A 1 290 ? 47.159 29.133 -89.382 1.00 75.81 290 ASP A C 1
ATOM 2342 O O . ASP A 1 290 ? 47.310 30.154 -90.054 1.00 75.81 290 ASP A O 1
ATOM 2346 N N . TYR A 1 291 ? 47.864 28.923 -88.267 1.00 77.25 291 TYR A N 1
ATOM 2347 C CA . TYR A 1 291 ? 48.808 29.890 -87.702 1.00 77.25 291 TYR A CA 1
ATOM 2348 C C . TYR A 1 291 ? 49.867 30.330 -88.729 1.00 77.25 291 TYR A C 1
ATOM 2350 O O . TYR A 1 291 ? 50.096 31.520 -88.945 1.00 77.25 291 TYR A O 1
ATOM 2358 N N . LEU A 1 292 ? 50.456 29.374 -89.456 1.00 74.94 292 LEU A N 1
ATOM 2359 C CA . LEU A 1 292 ? 51.432 29.644 -90.516 1.00 74.94 292 LEU A CA 1
ATOM 2360 C C . LEU A 1 292 ? 50.778 30.073 -91.848 1.00 74.94 292 LEU A C 1
ATOM 2362 O O . LEU A 1 292 ? 51.477 30.502 -92.766 1.00 74.94 292 LEU A O 1
ATOM 2366 N N . SER A 1 293 ? 49.452 29.959 -92.005 1.00 73.62 293 SER A N 1
ATOM 2367 C CA . SER A 1 293 ? 48.672 30.545 -93.120 1.00 73.62 293 SER A CA 1
ATOM 2368 C C . SER A 1 293 ? 48.606 32.055 -93.052 1.00 73.62 293 SER A C 1
ATOM 2370 O O . SER A 1 293 ? 48.511 32.699 -94.095 1.00 73.62 293 SER A O 1
ATOM 2372 N N . GLY A 1 294 ? 48.707 32.616 -91.849 1.00 67.31 294 GLY A N 1
ATOM 2373 C CA . GLY A 1 294 ? 48.673 3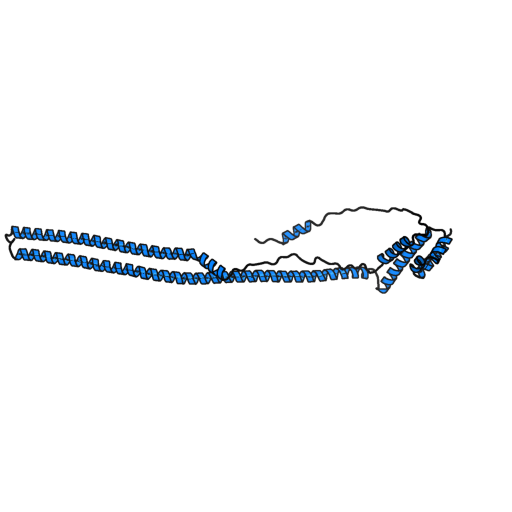4.056 -91.630 1.00 67.31 294 GLY A CA 1
ATOM 2374 C C . GLY A 1 294 ? 49.890 34.822 -92.160 1.00 67.31 294 GLY A C 1
ATOM 2375 O O . GLY A 1 294 ? 49.851 36.052 -92.171 1.00 67.31 294 GLY A O 1
ATOM 2376 N N . ILE A 1 295 ? 50.954 34.137 -92.608 1.00 72.44 295 ILE A N 1
ATOM 2377 C CA . ILE A 1 295 ? 52.244 34.742 -92.986 1.00 72.44 295 ILE A CA 1
ATOM 2378 C C . ILE A 1 295 ? 52.736 34.322 -94.390 1.00 72.44 295 ILE A C 1
ATOM 2380 O O . ILE A 1 295 ? 52.317 33.282 -94.911 1.00 72.44 295 ILE A O 1
ATOM 2384 N N . PRO A 1 296 ? 53.625 35.112 -95.034 1.00 75.56 296 PRO A N 1
ATOM 2385 C CA . PRO A 1 296 ? 54.138 34.817 -96.375 1.00 75.56 296 PRO A CA 1
ATOM 2386 C C . PRO A 1 296 ? 54.880 33.478 -96.447 1.00 75.56 296 PRO A C 1
ATOM 2388 O O . PRO A 1 296 ? 55.643 33.134 -95.548 1.00 75.56 296 PRO A O 1
ATOM 2391 N N . LYS A 1 297 ? 54.749 32.747 -97.562 1.00 76.88 297 LYS A N 1
ATOM 2392 C CA . LYS A 1 297 ? 55.286 31.383 -97.736 1.00 76.88 297 LYS A CA 1
ATOM 2393 C C . LYS A 1 297 ? 56.754 31.202 -97.338 1.00 76.88 297 LYS A C 1
ATOM 2395 O O . LYS A 1 297 ? 57.078 30.242 -96.645 1.00 76.88 297 LYS A O 1
ATOM 2400 N N . LYS A 1 298 ? 57.646 32.110 -97.750 1.00 77.31 298 LYS A N 1
ATOM 2401 C CA . LYS A 1 298 ? 59.080 32.026 -97.401 1.00 77.31 298 LYS A CA 1
ATOM 2402 C C . LYS A 1 298 ? 59.323 32.159 -95.895 1.00 77.31 298 LYS A C 1
ATOM 2404 O O . LYS A 1 298 ? 60.223 31.514 -95.366 1.00 77.31 298 LYS A O 1
ATOM 2409 N N . GLU A 1 299 ? 58.526 32.978 -95.218 1.00 77.44 299 GLU A N 1
ATOM 2410 C CA . GLU A 1 299 ? 58.605 33.177 -93.770 1.00 77.44 299 GLU A CA 1
ATOM 2411 C C . GLU A 1 299 ? 57.934 32.025 -93.016 1.00 77.44 299 GLU A C 1
ATOM 2413 O O . GLU A 1 299 ? 58.481 31.573 -92.018 1.00 77.44 299 GLU A O 1
ATOM 2418 N N . ALA A 1 300 ? 56.828 31.483 -93.537 1.00 75.88 300 ALA A N 1
ATOM 2419 C CA . ALA A 1 300 ? 56.143 30.312 -92.992 1.00 75.88 300 ALA A CA 1
ATOM 2420 C C . ALA A 1 300 ? 57.033 29.063 -92.975 1.00 75.88 300 ALA A C 1
ATOM 2422 O O . ALA A 1 300 ? 57.113 28.379 -91.957 1.00 75.88 300 ALA A O 1
ATOM 2423 N N . ILE A 1 301 ? 57.728 28.791 -94.086 1.00 77.94 301 ILE A N 1
ATOM 2424 C CA . ILE A 1 301 ? 58.657 27.657 -94.197 1.00 77.94 301 ILE A CA 1
ATOM 2425 C C . ILE A 1 301 ? 59.832 27.856 -93.237 1.00 77.94 301 ILE A C 1
ATOM 2427 O O . ILE A 1 301 ? 60.124 26.971 -92.438 1.00 77.94 301 ILE A O 1
ATOM 2431 N N . LYS A 1 302 ? 60.442 29.051 -93.228 1.00 79.50 302 LYS A N 1
ATOM 2432 C CA . LYS A 1 302 ? 61.547 29.357 -92.312 1.00 79.50 302 LYS A CA 1
ATOM 2433 C C . LYS A 1 302 ? 61.124 29.223 -90.848 1.00 79.50 302 LYS A C 1
ATOM 2435 O O . LYS A 1 302 ? 61.868 28.645 -90.069 1.00 79.50 302 LYS A O 1
ATOM 2440 N N . ALA A 1 303 ? 59.938 29.710 -90.479 1.00 78.62 303 ALA A N 1
ATOM 2441 C CA . ALA A 1 303 ? 59.405 29.600 -89.124 1.00 78.62 303 ALA A CA 1
ATOM 2442 C C . ALA A 1 303 ? 59.121 28.142 -88.730 1.00 78.62 303 ALA A C 1
ATOM 2444 O O . ALA A 1 303 ? 59.451 27.750 -87.614 1.00 78.62 303 ALA A O 1
ATOM 2445 N N . ALA A 1 304 ? 58.570 27.329 -89.638 1.00 79.50 304 ALA A N 1
ATOM 2446 C CA . ALA A 1 304 ? 58.351 25.904 -89.395 1.00 79.50 304 ALA A CA 1
ATOM 2447 C C . ALA A 1 304 ? 59.670 25.137 -89.192 1.00 79.50 304 ALA A C 1
ATOM 2449 O O . ALA A 1 304 ? 59.739 24.269 -88.326 1.00 79.50 304 ALA A O 1
ATOM 2450 N N . GLU A 1 305 ? 60.716 25.483 -89.952 1.00 80.81 305 GLU A N 1
ATOM 2451 C CA . GLU A 1 305 ? 62.038 24.850 -89.868 1.00 80.81 305 GLU A CA 1
ATOM 2452 C C . GLU A 1 305 ? 62.878 25.336 -88.679 1.00 80.81 305 GLU A C 1
ATOM 2454 O O . GLU A 1 305 ? 63.623 24.550 -88.092 1.00 80.81 305 GLU A O 1
ATOM 2459 N N . SER A 1 306 ? 62.783 26.621 -88.319 1.00 77.94 306 SER A N 1
ATOM 2460 C CA . SER A 1 306 ? 63.635 27.230 -87.292 1.00 77.94 306 SER A CA 1
ATOM 2461 C C . SER A 1 306 ? 63.012 27.284 -85.898 1.00 77.94 306 SER A C 1
ATOM 2463 O O . SER A 1 306 ? 63.751 27.530 -84.949 1.00 77.94 306 SER A O 1
ATOM 2465 N N . ASN A 1 307 ? 61.691 27.106 -85.747 1.00 78.69 307 ASN A N 1
ATOM 2466 C CA . ASN A 1 307 ? 61.021 27.140 -84.441 1.00 78.69 307 ASN A CA 1
ATOM 2467 C C . ASN A 1 307 ? 60.946 25.725 -83.819 1.00 78.69 307 ASN A C 1
ATOM 2469 O O . ASN A 1 307 ? 60.183 24.878 -84.302 1.00 78.69 307 ASN A O 1
ATOM 2473 N N . PRO A 1 308 ? 61.679 25.449 -82.717 1.00 77.44 308 PRO A N 1
ATOM 2474 C CA . PRO A 1 308 ? 61.671 24.139 -82.065 1.00 77.44 308 PRO A CA 1
ATOM 2475 C C . PRO A 1 308 ? 60.285 23.705 -81.572 1.00 77.44 308 PRO A C 1
ATOM 2477 O O . PRO A 1 308 ? 59.986 22.513 -81.574 1.00 77.44 308 PRO A O 1
ATOM 2480 N N . LEU A 1 309 ? 59.429 24.657 -81.191 1.00 77.88 309 LEU A N 1
ATOM 2481 C CA . LEU A 1 309 ? 58.096 24.397 -80.650 1.00 77.88 309 LEU A CA 1
ATOM 2482 C C . LEU A 1 309 ? 57.146 23.841 -81.722 1.00 77.88 309 LEU A C 1
ATOM 2484 O O . LEU A 1 309 ? 56.384 22.910 -81.465 1.00 77.88 309 LEU A O 1
ATOM 2488 N N . ILE A 1 310 ? 57.257 24.329 -82.960 1.00 79.12 310 ILE A N 1
ATOM 2489 C CA . ILE A 1 310 ? 56.516 23.799 -84.117 1.00 79.12 310 ILE A CA 1
ATOM 2490 C C . ILE A 1 310 ? 57.052 22.415 -84.502 1.00 79.12 310 ILE A C 1
ATOM 2492 O O . ILE A 1 310 ? 56.286 21.496 -84.784 1.00 79.12 310 ILE A O 1
ATOM 2496 N N . ARG A 1 311 ? 58.377 22.232 -84.462 1.00 78.75 311 ARG A N 1
ATOM 2497 C CA . ARG A 1 311 ? 59.008 20.956 -84.818 1.00 78.75 311 ARG A CA 1
ATOM 2498 C C . ARG A 1 311 ? 58.666 19.819 -83.856 1.00 78.75 311 ARG A C 1
ATOM 2500 O O . ARG A 1 311 ? 58.544 18.682 -84.310 1.00 78.75 311 ARG A O 1
ATOM 2507 N N . GLN A 1 312 ? 58.591 20.115 -82.559 1.00 81.12 312 GLN A N 1
ATOM 2508 C CA . GLN A 1 312 ? 58.393 19.131 -81.489 1.00 81.12 312 GLN A CA 1
ATOM 2509 C C . GLN A 1 312 ? 56.919 18.851 -81.182 1.00 81.12 312 GLN A C 1
ATOM 2511 O O . GLN A 1 312 ? 56.610 17.820 -80.594 1.00 81.12 312 GLN A O 1
ATOM 2516 N N . SER A 1 313 ? 56.007 19.744 -81.573 1.00 80.31 313 SER A N 1
ATOM 2517 C CA . SER A 1 313 ? 54.570 19.574 -81.326 1.00 80.31 313 SER A CA 1
ATOM 2518 C C . SER A 1 313 ? 53.899 18.573 -82.267 1.00 80.31 313 SER A C 1
ATOM 2520 O O . SER A 1 313 ? 52.839 18.057 -81.917 1.00 80.31 313 SER A O 1
ATOM 2522 N N . LEU A 1 314 ? 54.519 18.275 -83.415 1.00 82.69 314 LEU A N 1
ATOM 2523 C CA . LEU A 1 314 ? 54.039 17.299 -84.391 1.00 82.69 314 LEU A CA 1
ATOM 2524 C C . LEU A 1 314 ? 54.958 16.081 -84.498 1.00 82.69 314 LEU A C 1
ATOM 2526 O O . LEU A 1 314 ? 56.185 16.201 -84.478 1.00 82.69 314 LEU A O 1
ATOM 2530 N N . ASP A 1 315 ? 54.366 14.909 -84.714 1.00 82.69 315 ASP A N 1
ATOM 2531 C CA . ASP A 1 315 ? 55.115 13.714 -85.086 1.00 82.69 315 ASP A CA 1
ATOM 2532 C C . ASP A 1 315 ? 55.765 13.850 -86.481 1.00 82.69 315 ASP A C 1
ATOM 2534 O O . ASP A 1 315 ? 55.540 14.798 -87.241 1.00 82.69 315 ASP A O 1
ATOM 2538 N N . THR A 1 316 ? 56.606 12.880 -86.849 1.00 84.31 316 THR A N 1
ATOM 2539 C CA . THR A 1 316 ? 57.350 12.933 -88.120 1.00 84.31 316 THR A CA 1
ATOM 2540 C C . THR A 1 316 ? 56.437 12.944 -89.351 1.00 84.31 316 THR A C 1
ATOM 2542 O O . THR A 1 316 ? 56.798 13.547 -90.365 1.00 84.31 316 THR A O 1
ATOM 2545 N N . TYR A 1 317 ? 55.273 12.295 -89.287 1.00 86.44 317 TYR A N 1
ATOM 2546 C CA . TYR A 1 317 ? 54.324 12.239 -90.396 1.00 86.44 317 TYR A CA 1
ATOM 2547 C C . TYR A 1 317 ? 53.599 13.581 -90.564 1.00 86.44 317 TYR A C 1
ATOM 2549 O O . TYR A 1 317 ? 53.631 14.165 -91.652 1.00 86.44 317 TYR A O 1
ATOM 2557 N N . TYR A 1 318 ? 53.019 14.118 -89.490 1.00 80.88 318 TYR A N 1
ATOM 2558 C CA . TYR A 1 318 ? 52.269 15.374 -89.515 1.00 80.88 318 TYR A CA 1
ATOM 2559 C C . TYR A 1 318 ? 53.167 16.598 -89.718 1.00 80.88 318 TYR A C 1
ATOM 2561 O O . TYR A 1 318 ? 52.772 17.527 -90.422 1.00 80.88 318 TYR A O 1
ATOM 2569 N N . TYR A 1 319 ? 54.405 16.581 -89.215 1.00 85.25 319 TYR A N 1
ATOM 2570 C CA . TYR A 1 319 ? 55.379 17.641 -89.490 1.00 85.25 319 TYR A CA 1
ATOM 2571 C C . TYR A 1 319 ? 55.754 17.708 -90.981 1.00 85.25 319 TYR A C 1
ATOM 2573 O O . TYR A 1 319 ? 55.793 18.784 -91.575 1.00 85.25 319 TYR A O 1
ATOM 2581 N N . ARG A 1 320 ? 55.966 16.557 -91.637 1.00 83.31 320 ARG A N 1
ATOM 2582 C CA . ARG A 1 320 ? 56.216 16.517 -93.092 1.00 83.31 320 ARG A CA 1
ATOM 2583 C C . ARG A 1 320 ? 54.991 16.953 -93.890 1.00 83.31 320 ARG A C 1
ATOM 2585 O O . ARG A 1 320 ? 55.125 17.684 -94.868 1.00 83.31 320 ARG A O 1
ATOM 2592 N N . LYS A 1 321 ? 53.796 16.539 -93.456 1.00 84.06 321 LYS A N 1
ATOM 2593 C CA . LYS A 1 321 ? 52.522 16.988 -94.034 1.00 84.06 321 LYS A CA 1
ATOM 2594 C C . LYS A 1 321 ? 52.383 18.515 -93.954 1.00 84.06 321 LYS A C 1
ATOM 2596 O O . LYS A 1 321 ? 51.934 19.118 -94.925 1.00 84.06 321 LYS A O 1
ATOM 2601 N N . LEU A 1 322 ? 52.809 19.132 -92.846 1.00 81.75 322 LEU A N 1
ATOM 2602 C CA . LEU A 1 322 ? 52.826 20.589 -92.658 1.00 81.75 322 LEU A CA 1
ATOM 2603 C C . LEU A 1 322 ? 53.743 21.281 -93.667 1.00 81.75 322 LEU A C 1
ATOM 2605 O O . LEU A 1 322 ? 53.278 22.158 -94.388 1.00 81.75 322 LEU A O 1
ATOM 2609 N N . LEU A 1 323 ? 55.005 20.854 -93.776 1.00 82.31 323 LEU A N 1
ATOM 2610 C CA . LEU A 1 323 ? 55.958 21.449 -94.722 1.00 82.31 323 LEU A CA 1
ATOM 2611 C C . LEU A 1 323 ? 55.466 21.350 -96.173 1.00 82.31 323 LEU A C 1
ATOM 2613 O O . LEU A 1 323 ? 55.416 22.362 -96.870 1.00 82.31 323 LEU A O 1
ATOM 2617 N N . ASN A 1 324 ? 54.988 20.174 -96.590 1.00 83.56 324 ASN A N 1
ATOM 2618 C CA . ASN A 1 324 ? 54.444 19.975 -97.937 1.00 83.56 324 ASN A CA 1
ATOM 2619 C C . ASN A 1 324 ? 53.239 20.893 -98.216 1.00 83.56 324 ASN A C 1
ATOM 2621 O O . ASN A 1 324 ? 53.110 21.442 -99.311 1.00 83.56 324 ASN A O 1
ATOM 2625 N N . ALA A 1 325 ? 52.354 21.085 -97.231 1.00 81.12 325 ALA A N 1
ATOM 2626 C CA . ALA A 1 325 ? 51.200 21.972 -97.364 1.00 81.12 325 ALA A CA 1
ATOM 2627 C C . ALA A 1 325 ? 51.604 23.453 -97.491 1.00 81.12 325 ALA A C 1
ATOM 2629 O O . ALA A 1 325 ? 50.960 24.200 -98.229 1.00 81.12 325 ALA A O 1
ATOM 2630 N N . LEU A 1 326 ? 52.678 23.882 -96.817 1.00 80.50 326 LEU A N 1
ATOM 2631 C CA . LEU A 1 326 ? 53.233 25.236 -96.946 1.00 80.50 326 LEU A CA 1
ATOM 2632 C C . LEU A 1 326 ? 53.937 25.439 -98.299 1.00 80.50 326 LEU A C 1
ATOM 2634 O O . LEU A 1 326 ? 53.762 26.477 -98.942 1.00 80.50 326 LEU A O 1
ATOM 2638 N N . GLU A 1 327 ? 54.691 24.443 -98.770 1.00 77.69 327 GLU A N 1
ATOM 2639 C CA . GLU A 1 327 ? 55.382 24.468 -100.065 1.00 77.69 327 GLU A CA 1
ATOM 2640 C C . GLU A 1 327 ? 54.419 24.491 -101.257 1.00 77.69 327 GLU A C 1
ATOM 2642 O O . GLU A 1 327 ? 54.694 25.161 -102.257 1.00 77.69 327 GLU A O 1
ATOM 2647 N N . ALA A 1 328 ? 53.267 23.828 -101.143 1.00 75.25 328 ALA A N 1
ATOM 2648 C CA . ALA A 1 328 ? 52.239 23.792 -102.181 1.00 75.25 328 ALA A CA 1
ATOM 2649 C C . ALA A 1 328 ? 51.464 25.119 -102.346 1.00 75.25 328 ALA A C 1
ATOM 2651 O O . ALA A 1 328 ? 50.683 25.258 -103.290 1.00 75.25 328 ALA A O 1
ATOM 2652 N N . ARG A 1 329 ? 51.670 26.120 -101.474 1.00 72.00 329 ARG A N 1
ATOM 2653 C CA . ARG A 1 329 ? 51.008 27.432 -101.598 1.00 72.00 329 ARG A CA 1
ATOM 2654 C C . ARG A 1 329 ? 51.529 28.235 -102.789 1.00 72.00 329 ARG A C 1
ATOM 2656 O O . ARG A 1 329 ? 52.734 28.310 -103.036 1.00 72.00 329 ARG A O 1
ATOM 2663 N N . THR A 1 330 ? 50.615 28.891 -103.499 1.00 57.78 330 THR A N 1
ATOM 2664 C CA . THR A 1 330 ? 50.868 29.664 -104.729 1.00 57.78 330 THR A CA 1
ATOM 2665 C C . THR A 1 330 ? 51.180 31.154 -104.515 1.00 57.78 330 THR A C 1
ATOM 2667 O O . THR A 1 330 ? 51.283 31.888 -105.497 1.00 57.78 330 THR A O 1
ATOM 2670 N N . LYS A 1 331 ? 51.387 31.616 -103.275 1.00 54.06 331 LYS A N 1
ATOM 2671 C CA . LYS A 1 331 ? 51.914 32.958 -102.962 1.00 54.06 331 LYS A CA 1
ATOM 2672 C C . LYS A 1 331 ? 53.039 32.889 -101.947 1.00 54.06 331 LYS A C 1
ATOM 2674 O O . LYS A 1 331 ? 52.813 32.249 -100.900 1.00 54.06 331 LYS A O 1
#

pLDDT: mean 78.5, std 20.89, range [26.17, 98.44]